Protein AF-0000000068182651 (afdb_homodimer)

Foldseek 3Di:
DPPPDDDPVRVVQPPPLFWLDDDPFWTKGQRPFQLFQRKIKIFTPDPAQDPVPDDPVNVVVVVVVVVLSVQLCCVLWNAPDWDWDFDCPPPRTTMTTIHGHHPDWGDDPHDITDQPQPPHDGDPVDTDDDDPVRSSRSSVSSSVRRPPD/DPPPDDDPVRVVQPPPLFWLDDDPFWTKGQRPFQLFQRKIKIFTPDPAQDPVPDDPVNVVVVVVVVVLSVQLCCVLFNAPDWDWDFDCPPPRTTMTTIHGHHPDWGDDPHDITDQPQPPHDGDPVDTDDDDPVRSSVSSVSSSVRRPPD

Nearest PDB structures (foldseek):
  3ano-assembly1_B-2  TM=7.649E-01  e=1.375E-06  Mycobacterium tuberculosis H37Rv
  2oik-assembly2_D  TM=6.802E-01  e=2.295E-07  Methylobacillus flagellatus KT
  3p0t-assembly1_B  TM=8.190E-01  e=1.109E-05  Mycobacterium avium subsp. paratuberculosis K-10
  7mqw-assembly1_B  TM=8.106E-01  e=1.495E-05  Mycolicibacterium smegmatis
  6af2-assembly1_B-2  TM=7.126E-01  e=3.169E-06  Mycobacterium avium

Sequence (298 aa):
MSVEIFNGTMQKFGAPDTVICQFQYWSVLLRPAQLTLGALVLVAHEPVQSFSALSSTSFAELQIVTGKIDTALKKAFQYDKLNYLMLMMVDPDVHFHVIPRYAQAREFAGKTFLDAGWPGVPDFSRINETDKEMNQQIIEHLISCWECSMSVEIFNGTMQKFGAPDTVICQFQYWSVLLRPAQLTLGALVLVAHEPVQSFSALSSTSFAELQIVTGKIDTALKKAFQYDKLNYLMLMMVDPDVHFHVIPRYAQAREFAGKTFLDAGWPGVPDFSRINETDKEMNQQIIEHLISCWECS

Organism: Nitrosomonas europaea (strain ATCC 19718 / CIP 103999 / KCTC 2705 / NBRC 14298) (NCBI:txid228410)

Secondary structure (DSSP, 8-state):
-------HHHHHTTTTTTEEEE-SSEEEEE-SSBSSTT-EEEEE-SS-SSGGGS-HHHHHHHHHHHHHHHHHHHHHH--SEEEEEE--SS--S-EEEEEEE-SS-EEETTEEE--TTTTSS--TT--B---HHHHHHHHHHHHHTS---/-------HHHHHTTTTTTEEEE-SSEEEEE-SSBSSTT-EEEEE-SS-SSGGGS-HHHHHHHHHHHHHHHHHHHHHH--SEEEEEE--SS--S-EEEEEEE-SS-EEETTEEE--TTTTSS--TT--B---HHHHHHHHHHHHHTS---

Radius of gyration: 19.15 Å; Cα contacts (8 Å, |Δi|>4): 568; chains: 2; bounding box: 37×54×52 Å

InterPro domains:
  IPR011146 HIT-like domain [PF01230] (16-103)
  IPR011146 HIT-like domain [PS51084] (6-108)
  IPR036265 HIT-like superfamily [G3DSA:3.30.428.10] (10-146)
  IPR036265 HIT-like superfamily [SSF54197] (9-142)

pLDDT: mean 95.65, std 10.45, range [32.94, 98.94]

Structure (mmCIF, N/CA/C/O backbone):
data_AF-0000000068182651-model_v1
#
loop_
_entity.id
_entity.type
_entity.pdbx_description
1 polymer 'HIT domain-containing protein'
#
loop_
_atom_site.group_PDB
_atom_site.id
_atom_site.type_symbol
_atom_site.label_atom_id
_atom_site.label_alt_id
_atom_site.label_comp_id
_atom_site.label_asym_id
_atom_site.label_entity_id
_atom_site.label_seq_id
_atom_site.pdbx_PDB_ins_code
_atom_site.Cartn_x
_atom_site.Cartn_y
_atom_site.Cartn_z
_atom_site.occupancy
_atom_site.B_iso_or_equiv
_atom_site.auth_seq_id
_atom_site.auth_comp_id
_atom_site.auth_asym_id
_atom_site.auth_atom_id
_atom_site.pdbx_PDB_model_num
ATOM 1 N N . MET A 1 1 ? -12.172 8.992 31.344 1 32.94 1 MET A N 1
ATOM 2 C CA . MET A 1 1 ? -11.43 9.492 30.188 1 32.94 1 MET A CA 1
ATOM 3 C C . MET A 1 1 ? -10.969 8.336 29.297 1 32.94 1 MET A C 1
ATOM 5 O O . MET A 1 1 ? -10.234 7.453 29.766 1 32.94 1 MET A O 1
ATOM 9 N N . SER A 1 2 ? -11.797 7.738 28.422 1 40.97 2 SER A N 1
ATOM 10 C CA . SER A 1 2 ? -11.438 6.527 27.688 1 40.97 2 SER A CA 1
ATOM 11 C C . SER A 1 2 ? -9.992 6.59 27.203 1 40.97 2 SER A C 1
ATOM 13 O O . SER A 1 2 ? -9.617 7.504 26.453 1 40.97 2 SER A O 1
ATOM 15 N N . VAL A 1 3 ? -9.07 6.234 27.969 1 47.62 3 VAL A N 1
ATOM 16 C CA . VAL A 1 3 ? -7.637 6.34 27.703 1 47.62 3 VAL A CA 1
ATOM 17 C C . VAL A 1 3 ? -7.344 5.883 26.281 1 47.62 3 VAL A C 1
ATOM 19 O O . VAL A 1 3 ? -7.668 4.754 25.906 1 47.62 3 VAL A O 1
ATOM 22 N N . GLU A 1 4 ? -7.172 6.918 25.391 1 65.31 4 GLU A N 1
ATOM 23 C CA . GLU A 1 4 ? -6.809 6.547 24.031 1 65.31 4 GLU A CA 1
ATOM 24 C C . GLU A 1 4 ? -5.523 5.727 24.016 1 65.31 4 GLU A C 1
ATOM 26 O O . GLU A 1 4 ? -4.473 6.191 24.453 1 65.31 4 GLU A O 1
ATOM 31 N N . ILE A 1 5 ? -5.605 4.488 24.062 1 79.12 5 ILE A N 1
ATOM 32 C CA . ILE A 1 5 ? -4.441 3.615 24.016 1 79.12 5 ILE A CA 1
ATOM 33 C C . ILE A 1 5 ? -3.869 3.598 22.594 1 79.12 5 ILE A C 1
ATOM 35 O O . ILE A 1 5 ? -4.59 3.324 21.625 1 79.12 5 ILE A O 1
ATOM 39 N N . PHE A 1 6 ? -2.684 4.242 22.516 1 96.06 6 PHE A N 1
ATOM 40 C CA . PHE A 1 6 ? -1.918 4.18 21.281 1 96.06 6 PHE A CA 1
ATOM 41 C C . PHE A 1 6 ? -1.088 2.902 21.219 1 96.06 6 PHE A C 1
ATOM 43 O O . PHE A 1 6 ? -0.303 2.623 22.141 1 96.06 6 PHE A O 1
ATOM 50 N N . ASN A 1 7 ? -1.255 2.131 20.188 1 97.19 7 ASN A N 1
ATOM 51 C CA . ASN A 1 7 ? -0.445 0.923 20.078 1 97.19 7 ASN A CA 1
ATOM 52 C C . ASN A 1 7 ? 1.022 1.254 19.828 1 97.19 7 ASN A C 1
ATOM 54 O O . ASN A 1 7 ? 1.395 2.426 19.734 1 97.19 7 ASN A O 1
ATOM 58 N N . GLY A 1 8 ? 1.901 0.26 19.797 1 97.25 8 GLY A N 1
ATOM 59 C CA . GLY A 1 8 ? 3.34 0.45 19.703 1 97.25 8 GLY A CA 1
ATOM 60 C C . GLY A 1 8 ? 3.754 1.214 18.453 1 97.25 8 GLY A C 1
ATOM 61 O O . GLY A 1 8 ? 4.641 2.068 18.516 1 97.25 8 GLY A O 1
ATOM 62 N N . THR A 1 9 ? 3.133 0.92 17.312 1 98.25 9 THR A N 1
ATOM 63 C CA . THR A 1 9 ? 3.445 1.6 16.062 1 98.25 9 THR A CA 1
ATOM 64 C C . THR A 1 9 ? 3.068 3.076 16.141 1 98.25 9 THR A C 1
ATOM 66 O O . THR A 1 9 ? 3.85 3.943 15.742 1 98.25 9 THR A O 1
ATOM 69 N N . MET A 1 10 ? 1.897 3.391 16.641 1 98.25 10 MET A N 1
ATOM 70 C CA . MET A 1 10 ? 1.472 4.777 16.797 1 98.25 10 MET A CA 1
ATOM 71 C C . MET A 1 10 ? 2.453 5.551 17.672 1 98.25 10 MET A C 1
ATOM 73 O O . MET A 1 10 ? 2.82 6.684 17.359 1 98.25 10 MET A O 1
ATOM 77 N N . GLN A 1 11 ? 2.854 4.914 18.719 1 98.06 11 GLN A N 1
ATOM 78 C CA . GLN A 1 11 ? 3.791 5.562 19.625 1 98.06 11 GLN A CA 1
ATOM 79 C C . GLN A 1 11 ? 5.129 5.824 18.938 1 98.06 11 GLN A C 1
ATOM 81 O O . GLN A 1 11 ? 5.719 6.895 19.109 1 98.06 11 GLN A O 1
ATOM 86 N N . LYS A 1 12 ? 5.59 4.867 18.281 1 97.81 12 LYS A N 1
ATOM 87 C CA . LYS A 1 12 ? 6.863 5.004 17.578 1 97.81 12 LYS A CA 1
ATOM 88 C C . LYS A 1 12 ? 6.816 6.16 16.578 1 97.81 12 LYS A C 1
ATOM 90 O O . LYS A 1 12 ? 7.824 6.836 16.359 1 97.81 12 LYS A O 1
ATOM 95 N N . PHE A 1 13 ? 5.602 6.371 16.047 1 98.25 13 PHE A N 1
ATOM 96 C CA . PHE A 1 13 ? 5.469 7.441 15.062 1 98.25 13 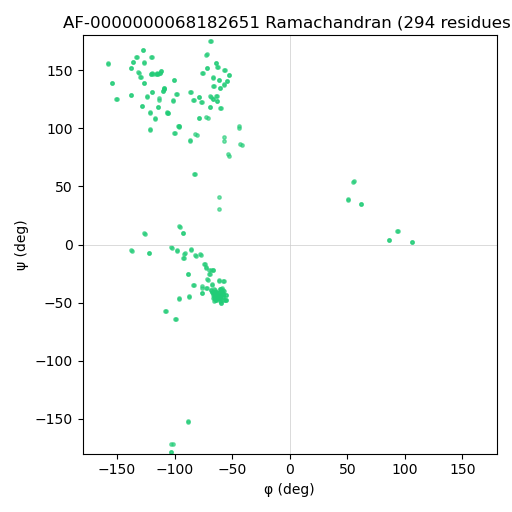PHE A CA 1
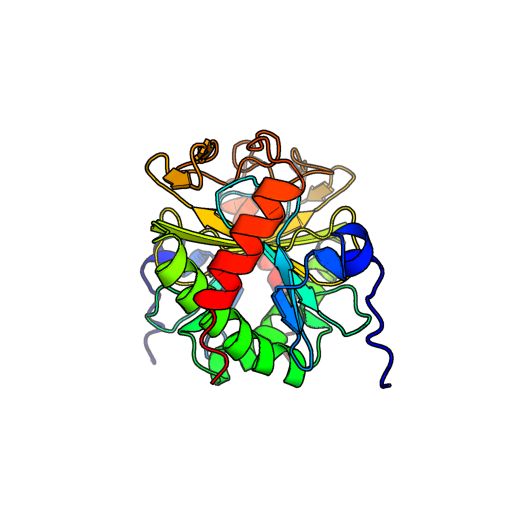ATOM 97 C C . PHE A 1 13 ? 5.062 8.742 15.734 1 98.25 13 PHE A C 1
ATOM 99 O O . PHE A 1 13 ? 4.676 9.703 15.062 1 98.25 13 PHE A O 1
ATOM 106 N N . GLY A 1 14 ? 5.07 8.812 17.031 1 98 14 GLY A N 1
ATOM 107 C CA . GLY A 1 14 ? 5.055 10.094 17.734 1 98 14 GLY A CA 1
ATOM 108 C C . GLY A 1 14 ? 3.719 10.414 18.375 1 98 14 GLY A C 1
ATOM 109 O O . GLY A 1 14 ? 3.521 11.508 18.891 1 98 14 GLY A O 1
ATOM 110 N N . ALA A 1 15 ? 2.811 9.492 18.25 1 97.81 15 ALA A N 1
ATOM 111 C CA . ALA A 1 15 ? 1.566 9.734 18.984 1 97.81 15 ALA A CA 1
ATOM 112 C C . ALA A 1 15 ? 1.838 10.031 20.453 1 97.81 15 ALA A C 1
ATOM 114 O O . ALA A 1 15 ? 2.752 9.453 21.047 1 97.81 15 ALA A O 1
ATOM 115 N N . PRO A 1 16 ? 1.054 10.883 21.078 1 97.25 16 PRO A N 1
ATOM 116 C CA . PRO A 1 16 ? -0.135 11.547 20.531 1 97.25 16 PRO A CA 1
ATOM 117 C C . PRO A 1 16 ? 0.198 12.836 19.781 1 97.25 16 PRO A C 1
ATOM 119 O O . PRO A 1 16 ? -0.672 13.414 19.141 1 97.25 16 PRO A O 1
ATOM 122 N N . ASP A 1 17 ? 1.397 13.258 19.766 1 97.25 17 ASP A N 1
ATOM 123 C CA . ASP A 1 17 ? 1.747 14.586 19.266 1 97.25 17 ASP A CA 1
ATOM 124 C C . ASP A 1 17 ? 1.538 14.688 17.766 1 97.25 17 ASP A C 1
ATOM 126 O O . ASP A 1 17 ? 1.348 15.781 17.219 1 97.25 17 ASP A O 1
ATOM 130 N N . THR A 1 18 ? 1.523 13.562 17.078 1 98.31 18 THR A N 1
ATOM 131 C CA . THR A 1 18 ? 1.479 13.578 15.625 1 98.31 18 THR A CA 1
ATOM 132 C C . THR A 1 18 ? 0.075 13.25 15.125 1 98.31 18 THR A C 1
ATOM 134 O O . THR A 1 18 ? -0.169 13.234 13.914 1 98.31 18 THR A O 1
ATOM 137 N N . VAL A 1 19 ? -0.849 12.961 16.031 1 97.62 19 VAL A N 1
ATOM 138 C CA . VAL A 1 19 ? -2.18 12.516 15.625 1 97.62 19 VAL A CA 1
ATOM 139 C C . VAL A 1 19 ? -2.934 13.672 14.969 1 97.62 19 VAL A C 1
ATOM 141 O O . VAL A 1 19 ? -3.01 14.766 15.531 1 97.62 19 VAL A O 1
ATOM 144 N N . ILE A 1 20 ? -3.422 13.43 13.852 1 97.69 20 ILE A N 1
ATOM 145 C CA . ILE A 1 20 ? -4.234 14.383 13.117 1 97.69 20 ILE A CA 1
ATOM 146 C C . ILE A 1 20 ? -5.715 14.102 13.359 1 97.69 20 ILE A C 1
ATOM 148 O O . ILE A 1 20 ? -6.504 15.031 13.562 1 97.69 20 ILE A O 1
ATOM 152 N N . CYS A 1 21 ? -6.082 12.844 13.266 1 96.62 21 CYS A N 1
ATOM 153 C CA . CYS A 1 21 ? -7.469 12.438 13.469 1 96.62 21 CYS A CA 1
ATOM 154 C C . CYS A 1 21 ? -7.547 10.984 13.922 1 96.62 21 CYS A C 1
ATOM 156 O O . CYS A 1 21 ? -6.824 10.133 13.406 1 96.62 21 CYS A O 1
ATOM 158 N N . GLN A 1 22 ? -8.414 10.742 14.859 1 96.19 22 GLN A N 1
ATOM 159 C CA . GLN A 1 22 ? -8.68 9.391 15.336 1 96.19 22 GLN A CA 1
ATOM 160 C C . GLN A 1 22 ? -10.102 8.953 14.992 1 96.19 22 GLN A C 1
ATOM 162 O O . GLN A 1 22 ? -11.062 9.664 15.297 1 96.19 22 GLN A O 1
ATOM 167 N N . PHE A 1 23 ? -10.18 7.855 14.352 1 96.5 23 PHE A N 1
ATOM 168 C CA . PHE A 1 23 ? -11.461 7.223 14.055 1 96.5 23 PHE A CA 1
ATOM 169 C C . PHE A 1 23 ? -11.703 6.043 14.984 1 96.5 23 PHE A C 1
ATOM 171 O O . PHE A 1 23 ? -11.078 5.934 16.047 1 96.5 23 PHE A O 1
ATOM 178 N N . GLN A 1 24 ? -12.742 5.301 14.695 1 97.19 24 GLN A N 1
ATOM 179 C CA . GLN A 1 24 ? -13.047 4.176 15.578 1 97.19 24 GLN A CA 1
ATOM 180 C C . GLN A 1 24 ? -11.984 3.086 15.461 1 97.19 24 GLN A C 1
ATOM 182 O O . GLN A 1 24 ? -11.57 2.502 16.469 1 97.19 24 GLN A O 1
ATOM 187 N N . TYR A 1 25 ? -11.492 2.834 14.234 1 98.06 25 TYR A N 1
ATOM 188 C CA . TYR A 1 25 ? -10.633 1.673 14.008 1 98.06 25 TYR A CA 1
ATOM 189 C C . TYR A 1 25 ? -9.281 2.092 13.445 1 98.06 25 TYR A C 1
ATOM 191 O O . TYR A 1 25 ? -8.383 1.265 13.297 1 98.06 25 TYR A O 1
ATOM 199 N N . TRP A 1 26 ? -9.125 3.357 13.102 1 98.25 26 TRP A N 1
ATOM 200 C CA . TRP A 1 26 ? -7.906 3.859 12.477 1 98.25 26 TRP A CA 1
ATOM 201 C C . TRP A 1 26 ? -7.504 5.207 13.07 1 98.25 26 TRP A C 1
ATOM 203 O O . TRP A 1 26 ? -8.359 5.961 13.547 1 98.25 26 TRP A O 1
ATOM 213 N N . SER A 1 27 ? -6.227 5.469 13.047 1 98.25 27 SER A N 1
ATOM 214 C CA . SER A 1 27 ? -5.711 6.805 13.336 1 98.25 27 SER A CA 1
ATOM 215 C C . SER A 1 27 ? -4.801 7.301 12.219 1 98.25 27 SER A C 1
ATOM 217 O O . SER A 1 27 ? -4.023 6.527 11.656 1 98.25 27 SER A O 1
ATOM 219 N N . VAL A 1 28 ? -4.973 8.539 11.93 1 98.56 28 VAL A N 1
ATOM 220 C CA . VAL A 1 28 ? -4.113 9.219 10.969 1 98.56 28 VAL A CA 1
ATOM 221 C C . VAL A 1 28 ? -3.082 10.07 11.711 1 98.56 28 VAL A C 1
ATOM 223 O O . VAL A 1 28 ? -3.441 10.906 12.531 1 98.56 28 VAL A O 1
ATOM 226 N N . LEU A 1 29 ? -1.819 9.844 11.445 1 98.69 29 LEU A N 1
ATOM 227 C CA . LEU A 1 29 ? -0.716 10.586 12.047 1 98.69 29 LEU A CA 1
ATOM 228 C C . LEU A 1 29 ? 0.12 11.281 10.984 1 98.69 29 LEU A C 1
ATOM 230 O O . LEU A 1 29 ? 0.26 10.773 9.867 1 98.69 29 LEU A O 1
ATOM 234 N N . LEU A 1 30 ? 0.67 12.445 11.305 1 98.88 30 LEU A N 1
ATOM 235 C CA . LEU A 1 30 ? 1.775 12.922 10.484 1 98.88 30 LEU A CA 1
ATOM 236 C C . LEU A 1 30 ? 2.973 11.984 10.586 1 98.88 30 LEU A C 1
ATOM 238 O O . LEU A 1 30 ? 3.348 11.562 11.68 1 98.88 30 LEU A O 1
ATOM 242 N N . ARG A 1 31 ? 3.467 11.555 9.492 1 98.81 31 ARG A N 1
ATOM 243 C CA . ARG A 1 31 ? 4.754 10.867 9.523 1 98.81 31 ARG A CA 1
ATOM 244 C C . ARG A 1 31 ? 5.875 11.82 9.93 1 98.81 31 ARG A C 1
ATOM 246 O O . ARG A 1 31 ? 6.07 12.867 9.297 1 98.81 31 ARG A O 1
ATOM 253 N N . PRO A 1 32 ? 6.59 11.516 10.883 1 98.12 32 PRO A N 1
ATOM 254 C CA . PRO A 1 32 ? 7.617 12.461 11.32 1 98.12 32 PRO A CA 1
ATOM 255 C C . PRO A 1 32 ? 8.664 12.734 10.25 1 98.12 32 PRO A C 1
ATOM 257 O O . PRO A 1 32 ? 9.086 13.883 10.062 1 98.12 32 PRO A O 1
ATOM 260 N N . ALA A 1 33 ? 9.156 11.695 9.617 1 97.94 33 ALA A N 1
ATOM 261 C CA . ALA A 1 33 ? 10.039 11.875 8.469 1 97.94 33 ALA A CA 1
ATOM 262 C C . ALA A 1 33 ? 9.234 12.211 7.211 1 97.94 33 ALA A C 1
ATOM 264 O O . ALA A 1 33 ? 8.578 11.344 6.633 1 97.94 33 ALA A O 1
ATOM 265 N N . GLN A 1 34 ? 9.352 13.422 6.797 1 98.69 34 GLN A N 1
ATOM 266 C CA . GLN A 1 34 ? 8.586 13.883 5.648 1 98.69 34 GLN A CA 1
ATOM 267 C C . GLN A 1 34 ? 9.312 13.578 4.34 1 98.69 34 GLN A C 1
ATOM 269 O O . GLN A 1 34 ? 10.023 14.43 3.805 1 98.69 34 GLN A O 1
ATOM 274 N N . LEU A 1 35 ? 8.992 12.367 3.838 1 98.56 35 LEU A N 1
ATOM 275 C CA . LEU A 1 35 ? 9.516 12.055 2.512 1 98.56 35 LEU A CA 1
ATOM 276 C C . LEU A 1 35 ? 9.07 13.109 1.493 1 98.56 35 LEU A C 1
ATOM 278 O O . LEU A 1 35 ? 9.867 13.523 0.646 1 98.56 35 LEU A O 1
ATOM 282 N N . THR A 1 36 ? 7.805 13.375 1.565 1 98.88 36 THR A N 1
ATOM 283 C CA . THR A 1 36 ? 7.156 14.445 0.813 1 98.88 36 THR A CA 1
ATOM 284 C C . THR A 1 36 ? 6.25 15.273 1.722 1 98.88 36 THR A C 1
ATOM 286 O O . THR A 1 36 ? 5.918 14.844 2.83 1 98.88 36 THR A O 1
ATOM 289 N N . LEU A 1 37 ? 5.93 16.469 1.263 1 98.88 37 LEU A N 1
ATOM 290 C CA . LEU A 1 37 ? 5.113 17.359 2.074 1 98.88 37 LEU A CA 1
ATOM 291 C C . LEU A 1 37 ? 3.756 16.734 2.379 1 98.88 37 LEU A C 1
ATOM 293 O O . LEU A 1 37 ? 2.994 16.422 1.463 1 98.88 37 LEU A O 1
ATOM 297 N N . GLY A 1 38 ? 3.51 16.516 3.682 1 98.88 38 GLY A N 1
ATOM 298 C CA . GLY A 1 38 ? 2.207 16 4.082 1 98.88 38 GLY A CA 1
ATOM 299 C C . GLY A 1 38 ? 2.166 14.484 4.191 1 98.88 38 GLY A C 1
ATOM 300 O O . GLY A 1 38 ? 1.088 13.898 4.293 1 98.88 38 GLY A O 1
ATOM 301 N N . ALA A 1 39 ? 3.291 13.828 4.16 1 98.94 39 ALA A N 1
ATOM 302 C CA . ALA A 1 39 ? 3.324 12.375 4.336 1 98.94 39 ALA A CA 1
ATOM 303 C C . ALA A 1 39 ? 2.689 11.969 5.664 1 98.94 39 ALA A C 1
ATOM 305 O O . ALA A 1 39 ? 2.91 12.617 6.688 1 98.94 39 ALA A O 1
ATOM 306 N N . LEU A 1 40 ? 1.914 10.922 5.621 1 98.88 40 LEU A N 1
ATOM 307 C CA . LEU A 1 40 ? 1.149 10.469 6.781 1 98.88 40 LEU A CA 1
ATOM 308 C C . LEU A 1 40 ? 1.403 8.992 7.062 1 98.88 40 LEU A C 1
ATOM 310 O O . LEU A 1 40 ? 2.037 8.305 6.258 1 98.88 40 LEU A O 1
ATOM 314 N N . VAL A 1 41 ? 0.955 8.594 8.234 1 98.88 41 VAL A N 1
ATOM 315 C CA . VAL A 1 41 ? 0.81 7.188 8.586 1 98.88 41 VAL A CA 1
ATOM 316 C C . VAL A 1 41 ? -0.631 6.906 9.008 1 98.88 41 VAL A C 1
ATOM 318 O O . VAL A 1 41 ? -1.21 7.652 9.797 1 98.88 41 VAL A O 1
ATOM 321 N N . LEU A 1 42 ? -1.2 5.949 8.398 1 98.88 42 LEU A N 1
ATOM 322 C CA . LEU A 1 42 ? -2.527 5.449 8.742 1 98.88 42 LEU A CA 1
ATOM 323 C C . LEU A 1 42 ? -2.432 4.113 9.469 1 98.88 42 LEU A C 1
ATOM 325 O O . LEU A 1 42 ? -2.074 3.098 8.867 1 98.88 42 LEU A O 1
ATOM 329 N N . VAL A 1 43 ? -2.816 4.09 10.773 1 98.81 43 VAL A N 1
ATOM 330 C CA . VAL A 1 43 ? -2.525 2.938 11.617 1 98.81 43 VAL A CA 1
ATOM 331 C C . VAL A 1 43 ? -3.83 2.334 12.133 1 98.81 43 VAL A C 1
ATOM 333 O O . VAL A 1 43 ? -4.691 3.051 12.648 1 98.81 43 VAL A O 1
ATOM 336 N N . ALA A 1 44 ? -3.945 1.045 11.992 1 98.75 44 ALA A N 1
ATOM 337 C CA . ALA A 1 44 ? -5.105 0.335 12.523 1 98.75 44 ALA A CA 1
ATOM 338 C C . ALA A 1 44 ? -5.012 0.181 14.031 1 98.75 44 ALA A C 1
ATOM 340 O O . ALA A 1 44 ? -3.916 0.036 14.586 1 98.75 44 ALA A O 1
ATOM 341 N N . HIS A 1 45 ? -6.164 0.195 14.695 1 98.19 45 HIS A N 1
ATOM 342 C CA . HIS A 1 45 ? -6.215 0.05 16.141 1 98.19 45 HIS A CA 1
ATOM 343 C C . HIS A 1 45 ? -6.172 -1.419 16.547 1 98.19 45 HIS A C 1
ATOM 345 O O . HIS A 1 45 ? -5.648 -1.757 17.625 1 98.19 45 HIS A O 1
ATOM 351 N N . GLU A 1 46 ? -6.801 -2.301 15.734 1 98.19 46 GLU A N 1
ATOM 352 C CA . GLU A 1 46 ? -6.895 -3.713 16.094 1 98.19 46 GLU A CA 1
ATOM 353 C C . GLU A 1 46 ? -5.512 -4.344 16.219 1 98.19 46 GLU A C 1
ATOM 355 O O . GLU A 1 46 ? -4.613 -4.051 15.438 1 98.19 46 GLU A O 1
ATOM 360 N N . PRO A 1 47 ? -5.383 -5.211 17.188 1 97 47 PRO A N 1
ATOM 361 C CA . PRO A 1 47 ? -4.074 -5.816 17.453 1 97 47 PRO A CA 1
ATOM 362 C C . PRO A 1 47 ? -3.779 -7 16.531 1 97 47 PRO A C 1
ATOM 364 O O . PRO A 1 47 ? -3.57 -8.117 17 1 97 47 PRO A O 1
ATOM 367 N N . VAL A 1 48 ? -3.744 -6.793 15.258 1 97.75 48 VAL A N 1
ATOM 368 C CA . VAL A 1 48 ? -3.434 -7.801 14.25 1 97.75 48 VAL A CA 1
ATOM 369 C C . VAL A 1 48 ? -2.205 -7.375 13.453 1 97.75 48 VAL A C 1
ATOM 371 O O . VAL A 1 48 ? -1.841 -6.199 13.445 1 97.75 48 VAL A O 1
ATOM 374 N N . GLN A 1 49 ? -1.632 -8.328 12.82 1 97.62 49 GLN A N 1
ATOM 375 C CA . GLN A 1 49 ? -0.35 -8.039 12.188 1 97.62 49 GLN A CA 1
ATOM 376 C C . GLN A 1 49 ? -0.374 -8.414 10.711 1 97.62 49 GLN A C 1
ATOM 378 O O . GLN A 1 49 ? 0.678 -8.594 10.086 1 97.62 49 GLN A O 1
ATOM 383 N N . SER A 1 50 ? -1.526 -8.734 10.188 1 97.88 50 SER A N 1
ATOM 384 C CA . SER A 1 50 ? -1.745 -8.906 8.758 1 97.88 50 SER A CA 1
ATOM 385 C C . SER A 1 50 ? -2.961 -8.109 8.281 1 97.88 50 SER A C 1
ATOM 387 O O . SER A 1 50 ? -3.939 -7.973 9.016 1 97.88 50 SER A O 1
ATOM 389 N N . PHE A 1 51 ? -2.836 -7.609 7.102 1 98.5 51 PHE A N 1
ATOM 390 C CA . PHE A 1 51 ? -3.873 -6.754 6.535 1 98.5 51 PHE A CA 1
ATOM 391 C C . PHE A 1 51 ? -5.223 -7.465 6.535 1 98.5 51 PHE A C 1
ATOM 393 O O . PHE A 1 51 ? -6.227 -6.898 6.973 1 98.5 51 PHE A O 1
ATOM 400 N N . SER A 1 52 ? -5.207 -8.688 6.172 1 96.88 52 SER A N 1
ATOM 401 C CA . SER A 1 52 ? -6.434 -9.453 5.977 1 96.88 52 SER A CA 1
ATOM 402 C C . SER A 1 52 ? -7.074 -9.82 7.309 1 96.88 52 SER A C 1
ATOM 404 O O . SER A 1 52 ? -8.234 -10.234 7.352 1 96.88 52 SER A O 1
ATOM 406 N N . ALA A 1 53 ? -6.344 -9.734 8.383 1 98.12 53 ALA A N 1
ATOM 407 C CA . ALA A 1 53 ? -6.832 -10.148 9.695 1 98.12 53 ALA A CA 1
ATOM 408 C C . ALA A 1 53 ? -7.688 -9.055 10.328 1 98.12 53 ALA A C 1
ATOM 410 O O . ALA A 1 53 ? -8.328 -9.281 11.359 1 98.12 53 ALA A O 1
ATOM 411 N N . LEU A 1 54 ? -7.723 -7.84 9.742 1 98.5 54 LEU A N 1
ATOM 412 C CA . LEU A 1 54 ? -8.602 -6.781 10.227 1 98.5 54 LEU A CA 1
ATOM 413 C C . LEU A 1 54 ? -10.062 -7.191 10.094 1 98.5 54 LEU A C 1
ATOM 415 O O . LEU A 1 54 ? -10.422 -7.977 9.211 1 98.5 54 LEU A O 1
ATOM 419 N N . SER A 1 55 ? -10.859 -6.656 10.914 1 98.25 55 SER A N 1
ATOM 420 C CA . SER A 1 55 ? -12.289 -6.934 10.867 1 98.25 55 SER A CA 1
ATOM 421 C C . SER A 1 55 ? -12.945 -6.266 9.664 1 98.25 55 SER A C 1
ATOM 423 O O . SER A 1 55 ? -12.375 -5.352 9.07 1 98.25 55 SER A O 1
ATOM 425 N N . SER A 1 56 ? -14.141 -6.762 9.391 1 97.5 56 SER A N 1
ATOM 426 C CA . SER A 1 56 ? -14.922 -6.148 8.32 1 97.5 56 SER A CA 1
ATOM 427 C C . SER A 1 56 ? -15.227 -4.688 8.625 1 97.5 56 SER A C 1
ATOM 429 O O . SER A 1 56 ? -15.297 -3.857 7.715 1 97.5 56 SER A O 1
ATOM 431 N N . THR A 1 57 ? -15.359 -4.375 9.875 1 97.81 57 THR A N 1
ATOM 432 C CA . THR A 1 57 ? -15.656 -2.998 10.258 1 97.81 57 THR A CA 1
ATOM 433 C C . THR A 1 57 ? -14.43 -2.107 10.055 1 97.81 57 THR A C 1
ATOM 435 O O .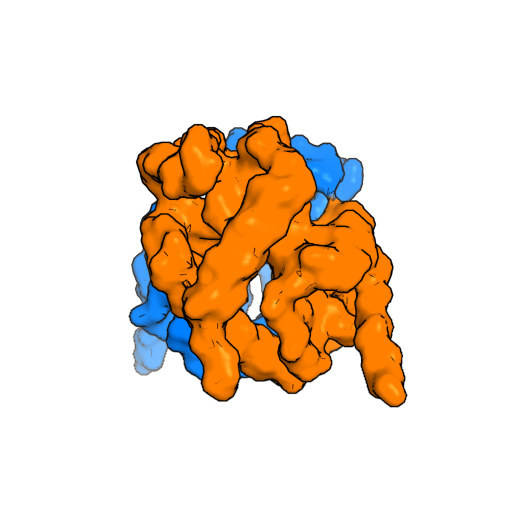 THR A 1 57 ? -14.562 -0.943 9.672 1 97.81 57 THR A O 1
ATOM 438 N N . SER A 1 58 ? -13.258 -2.633 10.328 1 98.06 58 SER A N 1
ATOM 439 C CA . SER A 1 58 ? -12.023 -1.896 10.055 1 98.06 58 SER A CA 1
ATOM 440 C C . SER A 1 58 ? -11.883 -1.602 8.562 1 98.06 58 SER A C 1
ATOM 442 O O . SER A 1 58 ? -11.484 -0.498 8.18 1 98.06 58 SER A O 1
ATOM 444 N N . PHE A 1 59 ? -12.219 -2.609 7.703 1 98.31 59 PHE A N 1
ATOM 445 C CA . PHE A 1 59 ? -12.148 -2.402 6.262 1 98.31 59 PHE A CA 1
ATOM 446 C C . PHE A 1 59 ? -13.18 -1.373 5.812 1 98.31 59 PHE A C 1
ATOM 448 O O . PHE A 1 59 ? -12.898 -0.547 4.941 1 98.31 59 PHE A O 1
ATOM 455 N N . ALA A 1 60 ? -14.344 -1.48 6.391 1 97.31 60 ALA A N 1
ATOM 456 C CA . ALA A 1 60 ? -15.375 -0.507 6.047 1 97.31 60 ALA A CA 1
ATOM 457 C C . ALA A 1 60 ? -14.93 0.91 6.402 1 97.31 60 ALA A C 1
ATOM 459 O O . ALA A 1 60 ? -15.133 1.843 5.617 1 97.31 60 ALA A O 1
ATOM 460 N N . GLU A 1 61 ? -14.359 1.082 7.57 1 97.75 61 GLU A N 1
ATOM 461 C CA . GLU A 1 61 ? -13.922 2.41 7.992 1 97.75 61 GLU A CA 1
ATOM 462 C C . GLU A 1 61 ? -12.734 2.889 7.168 1 97.75 61 GLU A C 1
ATOM 464 O O . GLU A 1 61 ? -12.492 4.094 7.055 1 97.75 61 GLU A O 1
ATOM 469 N N . LEU A 1 62 ? -11.984 1.929 6.637 1 98.62 62 LEU A N 1
ATOM 470 C CA . LEU A 1 62 ? -10.844 2.279 5.801 1 98.62 62 LEU A CA 1
ATOM 471 C C . LEU A 1 62 ? -11.273 3.143 4.621 1 98.62 62 LEU A C 1
ATOM 473 O O . LEU A 1 62 ? -10.578 4.098 4.262 1 98.62 62 LEU A O 1
ATOM 477 N N . GLN A 1 63 ? -12.391 2.859 4.023 1 98.19 63 GLN A N 1
ATOM 478 C CA . GLN A 1 63 ? -12.906 3.666 2.922 1 98.19 63 GLN A CA 1
ATOM 479 C C . GLN A 1 63 ? -13.156 5.105 3.365 1 98.19 63 GLN A C 1
ATOM 481 O O . GLN A 1 63 ? -12.797 6.051 2.66 1 98.19 63 GLN A O 1
ATOM 486 N N . ILE A 1 64 ? -13.758 5.215 4.496 1 96.94 64 ILE A N 1
ATOM 487 C CA . ILE A 1 64 ? -14.102 6.523 5.031 1 96.94 64 ILE A CA 1
ATOM 488 C C . ILE A 1 64 ? -12.836 7.324 5.312 1 96.94 64 ILE A C 1
ATOM 490 O O . ILE A 1 64 ? -12.711 8.477 4.898 1 96.94 64 ILE A O 1
ATOM 494 N N . VAL A 1 65 ? -11.898 6.688 5.969 1 97.75 65 VAL A N 1
ATOM 495 C CA . VAL A 1 65 ? -10.688 7.367 6.41 1 97.75 65 VAL A CA 1
ATOM 496 C C . VAL A 1 65 ? -9.852 7.781 5.195 1 97.75 65 VAL A C 1
ATOM 498 O O . VAL A 1 65 ? -9.336 8.898 5.145 1 97.75 65 VAL A O 1
ATOM 501 N N . THR A 1 66 ? -9.734 6.898 4.172 1 98.5 66 THR A N 1
ATOM 502 C CA . THR A 1 66 ? -8.945 7.227 2.992 1 98.5 66 THR A CA 1
ATOM 503 C C . THR A 1 66 ? -9.602 8.352 2.193 1 98.5 66 THR A C 1
ATOM 505 O O . THR A 1 66 ? -8.914 9.164 1.582 1 98.5 66 THR A O 1
ATOM 508 N N . GLY A 1 67 ? -10.938 8.398 2.176 1 97.62 67 GLY A N 1
ATOM 509 C CA . GLY A 1 67 ? -11.625 9.523 1.558 1 97.62 67 GLY A CA 1
ATOM 510 C C . GLY A 1 67 ? -11.305 10.852 2.217 1 97.62 67 GLY A C 1
ATOM 511 O O . GLY A 1 67 ? -11.055 11.844 1.532 1 97.62 67 GLY A O 1
ATOM 512 N N . LYS A 1 68 ? -11.312 10.836 3.545 1 97.81 68 LYS A N 1
ATOM 513 C CA . LYS A 1 68 ? -10.984 12.047 4.293 1 97.81 68 LYS A CA 1
ATOM 514 C C . LYS A 1 68 ? -9.539 12.461 4.066 1 97.81 68 LYS A C 1
ATOM 516 O O . LYS A 1 68 ? -9.242 13.648 3.93 1 97.81 68 LYS A O 1
ATOM 521 N N . ILE A 1 69 ? -8.648 11.492 4.035 1 98.38 69 ILE A N 1
ATOM 522 C CA . ILE A 1 69 ? -7.238 11.742 3.775 1 98.38 69 ILE A CA 1
ATOM 523 C C . ILE A 1 69 ? -7.078 12.398 2.402 1 98.38 69 ILE A C 1
ATOM 525 O O . ILE A 1 69 ? -6.43 13.438 2.273 1 98.38 69 ILE A O 1
ATOM 529 N N . ASP A 1 70 ? -7.711 11.766 1.405 1 97.56 70 ASP A N 1
ATOM 530 C CA . ASP A 1 70 ? -7.633 12.266 0.036 1 97.56 70 ASP A CA 1
ATOM 531 C C . ASP A 1 70 ? -8.094 13.727 -0.04 1 97.56 70 ASP A C 1
ATOM 533 O O . ASP A 1 70 ? -7.395 14.57 -0.604 1 97.56 70 ASP A O 1
ATOM 537 N N . THR A 1 71 ? -9.18 14.031 0.541 1 97.31 71 THR A N 1
ATOM 538 C CA . THR A 1 71 ? -9.773 15.359 0.495 1 97.31 71 THR A CA 1
ATOM 539 C C . THR A 1 71 ? -8.891 16.375 1.223 1 97.31 71 THR A C 1
ATOM 541 O O . THR A 1 71 ? -8.602 17.453 0.692 1 97.31 71 THR A O 1
ATOM 544 N N . ALA A 1 72 ? -8.406 16.031 2.408 1 98.06 72 ALA A N 1
ATOM 545 C CA . ALA A 1 72 ? -7.613 16.953 3.221 1 98.06 72 ALA A CA 1
ATOM 546 C C . ALA A 1 72 ? -6.277 17.25 2.551 1 98.06 72 ALA A C 1
ATOM 548 O O . ALA A 1 72 ? -5.852 18.406 2.5 1 98.06 72 ALA A O 1
ATOM 549 N N . LEU A 1 73 ? -5.652 16.234 2.037 1 98.25 73 LEU A N 1
ATOM 550 C CA . LEU A 1 73 ? -4.348 16.422 1.41 1 98.25 73 LEU A CA 1
ATOM 551 C C . LEU A 1 73 ? -4.465 17.25 0.134 1 98.25 73 LEU A C 1
ATOM 553 O O . LEU A 1 73 ? -3.592 18.062 -0.168 1 98.25 73 LEU A O 1
ATOM 557 N N . LYS A 1 74 ? -5.527 16.938 -0.6 1 97.44 74 LYS A N 1
ATOM 558 C CA . LYS A 1 74 ? -5.742 17.734 -1.812 1 97.44 74 LYS A CA 1
ATOM 559 C C . LYS A 1 74 ? -5.957 19.203 -1.483 1 97.44 74 LYS A C 1
ATOM 561 O O . LYS A 1 74 ? -5.379 20.078 -2.133 1 97.44 74 LYS A O 1
ATOM 566 N N . LYS A 1 75 ? -6.77 19.438 -0.53 1 97.69 75 LYS A N 1
ATOM 567 C CA . LYS A 1 75 ? -7.051 20.812 -0.115 1 97.69 75 LYS A CA 1
ATOM 568 C C . LYS A 1 75 ? -5.797 21.484 0.445 1 97.69 75 LYS A C 1
ATOM 570 O O . LYS A 1 75 ? -5.523 22.641 0.143 1 97.69 75 LYS A O 1
ATOM 575 N N . ALA A 1 76 ? -5.047 20.797 1.189 1 98.19 76 ALA A N 1
ATOM 576 C CA . ALA A 1 76 ? -3.912 21.359 1.909 1 98.19 76 ALA A CA 1
ATOM 577 C C . ALA A 1 76 ? -2.73 21.609 0.971 1 98.19 76 ALA A C 1
ATOM 579 O O . ALA A 1 76 ? -2.07 22.641 1.047 1 98.19 76 ALA A O 1
ATOM 580 N N . PHE A 1 77 ? -2.469 20.594 0.017 1 98.5 77 PHE A N 1
ATOM 581 C CA . PHE A 1 77 ? -1.155 20.625 -0.615 1 98.5 77 PHE A CA 1
ATOM 582 C C . PHE A 1 77 ? -1.264 20.359 -2.109 1 98.5 77 PHE A C 1
ATOM 584 O O . PHE A 1 77 ? -0.262 20.391 -2.826 1 98.5 77 PHE A O 1
ATOM 591 N N . GLN A 1 78 ? -2.455 20.031 -2.576 1 97.88 78 GLN A N 1
ATOM 592 C CA . GLN A 1 78 ? -2.697 19.828 -4 1 97.88 78 GLN A CA 1
ATOM 593 C C . GLN A 1 78 ? -1.745 18.781 -4.578 1 97.88 78 GLN A C 1
ATOM 595 O O . GLN A 1 78 ? -1.084 19.031 -5.59 1 97.88 78 GLN A O 1
ATOM 600 N N . TYR A 1 79 ? -1.708 17.641 -4.012 1 98.56 79 TYR A N 1
ATOM 601 C CA . TYR A 1 79 ? -0.809 16.594 -4.48 1 98.56 79 TYR A CA 1
ATOM 602 C C . TYR A 1 79 ? -1.174 16.156 -5.891 1 98.56 79 TYR A C 1
ATOM 604 O O . TYR A 1 79 ? -2.314 16.328 -6.328 1 98.56 79 TYR A O 1
ATOM 612 N N . ASP A 1 80 ? -0.201 15.586 -6.66 1 98.5 80 ASP A N 1
ATOM 613 C CA . ASP A 1 80 ? -0.422 15.078 -8.016 1 98.5 80 ASP A CA 1
ATOM 614 C C . ASP A 1 80 ? -0.898 13.633 -7.984 1 98.5 80 ASP A C 1
ATOM 616 O O . ASP A 1 80 ? -1.779 13.25 -8.758 1 98.5 80 ASP A O 1
ATOM 620 N N . LYS A 1 81 ? -0.284 12.758 -7.156 1 98.5 81 LYS A N 1
ATOM 621 C CA . LYS A 1 81 ? -0.617 11.352 -6.93 1 98.5 81 LYS A CA 1
ATOM 622 C C . LYS A 1 81 ? -0.577 11.016 -5.441 1 98.5 81 LYS A C 1
ATOM 624 O O . LYS A 1 81 ? -0.015 11.766 -4.641 1 98.5 81 LYS A O 1
ATOM 629 N N . LEU A 1 82 ? -1.229 10.039 -5.035 1 98.75 82 LEU A N 1
ATOM 630 C CA . LEU A 1 82 ? -1.208 9.586 -3.652 1 98.75 82 LEU A CA 1
ATOM 631 C C . LEU A 1 82 ? -0.908 8.086 -3.576 1 98.75 82 LEU A C 1
ATOM 633 O O . LEU A 1 82 ? -1.637 7.277 -4.148 1 98.75 82 LEU A O 1
ATOM 637 N N . ASN A 1 83 ? 0.21 7.746 -2.912 1 98.88 83 ASN A N 1
ATOM 638 C CA . ASN A 1 83 ? 0.611 6.352 -2.75 1 98.88 83 ASN A CA 1
ATOM 639 C C . ASN A 1 83 ? 0.249 5.824 -1.365 1 98.88 83 ASN A C 1
ATOM 641 O O . ASN A 1 83 ? 0.321 6.555 -0.376 1 98.88 83 ASN A O 1
ATOM 645 N N . TYR A 1 84 ? -0.178 4.625 -1.239 1 98.94 84 TYR A N 1
ATOM 646 C CA . TYR A 1 84 ? -0.346 3.861 -0.008 1 98.94 84 TYR A CA 1
ATOM 647 C C . TYR A 1 84 ? 0.604 2.67 0.031 1 98.94 84 TYR A C 1
ATOM 649 O O . TYR A 1 84 ? 0.566 1.809 -0.852 1 98.94 84 TYR A O 1
ATOM 657 N N . LEU A 1 85 ? 1.485 2.621 0.992 1 98.88 85 LEU A N 1
ATOM 658 C CA . LEU A 1 85 ? 2.438 1.524 1.119 1 98.88 85 LEU A CA 1
ATOM 659 C C . LEU A 1 85 ? 2.295 0.834 2.471 1 98.88 85 LEU A C 1
ATOM 661 O O . LEU A 1 85 ? 2.529 1.447 3.516 1 98.88 85 LEU A O 1
ATOM 665 N N . MET A 1 86 ? 1.873 -0.365 2.484 1 98.88 86 MET A N 1
ATOM 666 C CA . MET A 1 86 ? 1.904 -1.226 3.664 1 98.88 86 MET A CA 1
ATOM 667 C C . MET A 1 86 ? 3.137 -2.123 3.65 1 98.88 86 MET A C 1
ATOM 669 O O . MET A 1 86 ? 3.178 -3.117 2.922 1 98.88 86 MET A O 1
ATOM 673 N N . LEU A 1 87 ? 4.113 -1.765 4.402 1 98.31 87 LEU A N 1
ATOM 674 C CA . LEU A 1 87 ? 5.387 -2.475 4.422 1 98.31 87 LEU A CA 1
ATOM 675 C C . LEU A 1 87 ? 5.457 -3.434 5.609 1 98.31 87 LEU A C 1
ATOM 677 O O . LEU A 1 87 ? 5.629 -4.641 5.426 1 98.31 87 LEU A O 1
ATOM 681 N N . MET A 1 88 ? 5.434 -2.9 6.812 1 97.25 88 MET A N 1
ATOM 682 C CA . MET A 1 88 ? 5.359 -3.66 8.055 1 97.25 88 MET A CA 1
ATOM 683 C C . MET A 1 88 ? 6.582 -4.562 8.219 1 97.25 88 MET A C 1
ATOM 685 O O . MET A 1 88 ? 6.457 -5.711 8.641 1 97.25 88 MET A O 1
ATOM 689 N N . MET A 1 89 ? 7.727 -4.008 7.723 1 97.75 89 MET A N 1
ATOM 690 C CA . MET A 1 89 ? 8.992 -4.727 7.848 1 97.75 89 MET A CA 1
ATOM 691 C C . MET A 1 89 ? 9.539 -4.629 9.266 1 97.75 89 MET A C 1
ATOM 693 O O . MET A 1 89 ? 10.125 -5.586 9.781 1 97.75 89 MET A O 1
ATOM 697 N N . VAL A 1 90 ? 9.32 -3.465 9.867 1 96.19 90 VAL A N 1
ATOM 698 C CA . VAL A 1 90 ? 9.859 -3.189 11.195 1 96.19 90 VAL A CA 1
ATOM 699 C C . VAL A 1 90 ? 8.727 -3.178 12.219 1 96.19 90 VAL A C 1
ATOM 701 O O . VAL A 1 90 ? 8.75 -3.934 13.188 1 96.19 90 VAL A O 1
ATOM 704 N N . ASP A 1 91 ? 7.742 -2.332 11.992 1 97 91 ASP A N 1
ATOM 705 C CA . ASP A 1 91 ? 6.605 -2.199 12.898 1 97 91 ASP A CA 1
ATOM 706 C C . ASP A 1 91 ? 5.512 -3.211 12.562 1 97 91 ASP A C 1
ATOM 708 O O . ASP A 1 91 ? 5.035 -3.264 11.43 1 97 91 ASP A O 1
ATOM 712 N N . PRO A 1 92 ? 5.012 -3.92 13.5 1 96 92 PRO A N 1
ATOM 713 C CA . PRO A 1 92 ? 4.172 -5.078 13.18 1 96 92 PRO A CA 1
ATOM 714 C C . PRO A 1 92 ? 2.697 -4.715 13.031 1 96 92 PRO A C 1
ATOM 716 O O . PRO A 1 92 ? 1.936 -5.453 12.406 1 96 92 PRO A O 1
ATOM 719 N N . ASP A 1 93 ? 2.287 -3.605 13.695 1 98.44 93 ASP A N 1
ATOM 720 C CA . ASP A 1 93 ? 0.874 -3.254 13.594 1 98.44 93 ASP A CA 1
ATOM 721 C C . ASP A 1 93 ? 0.514 -2.844 12.164 1 98.44 93 ASP A C 1
ATOM 723 O O . ASP A 1 93 ? 1.309 -2.199 11.484 1 98.44 93 ASP A O 1
ATOM 727 N N . VAL A 1 94 ? -0.714 -3.217 11.742 1 98.81 94 VAL A N 1
ATOM 728 C CA . VAL A 1 94 ? -1.144 -2.918 10.383 1 98.81 94 VAL A CA 1
ATOM 729 C C . VAL A 1 94 ? -1.202 -1.405 10.18 1 98.81 94 VAL A C 1
ATOM 731 O O . VAL A 1 94 ? -1.861 -0.695 10.938 1 98.81 94 VAL A O 1
ATOM 734 N N . HIS A 1 95 ? -0.453 -0.955 9.172 1 98.94 95 HIS A N 1
ATOM 735 C CA . HIS A 1 95 ? -0.462 0.473 8.867 1 98.94 95 HIS A CA 1
ATOM 736 C C . HIS A 1 95 ? -0.031 0.737 7.434 1 98.94 95 HIS A C 1
ATOM 738 O O . HIS A 1 95 ? 0.673 -0.078 6.832 1 98.94 95 HIS A O 1
ATOM 744 N N . PHE A 1 96 ? -0.485 1.889 6.953 1 98.94 96 PHE A N 1
ATOM 745 C CA . PHE A 1 96 ? -0.038 2.414 5.668 1 98.94 96 PHE A CA 1
ATOM 746 C C . PHE A 1 96 ? 0.849 3.639 5.863 1 98.94 96 PHE A C 1
ATOM 748 O O . PHE A 1 96 ? 0.553 4.5 6.695 1 98.94 96 PHE A O 1
ATOM 755 N N . HIS A 1 97 ? 1.938 3.654 5.156 1 98.88 97 HIS A N 1
ATOM 756 C CA . HIS A 1 97 ? 2.51 4.949 4.801 1 98.88 97 HIS A CA 1
ATOM 757 C C . HIS A 1 97 ? 1.724 5.609 3.672 1 98.88 97 HIS A C 1
ATOM 759 O O . HIS A 1 97 ? 1.535 5.008 2.609 1 98.88 97 HIS A O 1
ATOM 765 N N . VAL A 1 98 ? 1.23 6.781 3.893 1 98.94 98 VAL A N 1
ATOM 766 C CA . VAL A 1 98 ? 0.484 7.551 2.904 1 98.94 98 VAL A CA 1
ATOM 767 C C . VAL A 1 98 ? 1.344 8.703 2.395 1 98.94 98 VAL A C 1
ATOM 769 O O . VAL A 1 98 ? 1.646 9.641 3.139 1 98.94 98 VAL A O 1
ATOM 772 N N . ILE A 1 99 ? 1.712 8.664 1.12 1 98.94 99 ILE A N 1
ATOM 773 C CA . ILE A 1 99 ? 2.732 9.562 0.599 1 98.94 99 ILE A CA 1
ATOM 774 C C . ILE A 1 99 ? 2.15 10.391 -0.544 1 98.94 99 ILE A C 1
ATOM 776 O O . ILE A 1 99 ? 2.039 9.914 -1.674 1 98.94 99 ILE A O 1
ATOM 780 N N . PRO A 1 100 ? 1.748 11.625 -0.258 1 98.88 100 PRO A N 1
ATOM 781 C CA . PRO A 1 100 ? 1.433 12.508 -1.383 1 98.88 100 PRO A CA 1
ATOM 782 C C . PRO A 1 100 ? 2.629 12.742 -2.303 1 98.88 100 PRO A C 1
ATOM 784 O O . PRO A 1 100 ? 3.742 12.969 -1.825 1 98.88 100 PRO A O 1
ATOM 787 N N . ARG A 1 101 ? 2.4 12.656 -3.572 1 98.88 101 ARG A N 1
ATOM 788 C CA . ARG A 1 101 ? 3.477 12.75 -4.551 1 98.88 101 ARG A CA 1
ATOM 789 C C . ARG A 1 101 ? 3.363 14.031 -5.371 1 98.88 101 ARG A C 1
ATOM 791 O O . ARG A 1 101 ? 2.258 14.492 -5.664 1 98.88 101 ARG A O 1
ATOM 798 N N . TYR A 1 102 ? 4.555 14.5 -5.762 1 98.88 102 TYR A N 1
ATOM 799 C CA . TYR A 1 102 ? 4.598 15.797 -6.422 1 98.88 102 TYR A CA 1
ATOM 800 C C . TYR A 1 102 ? 5.551 15.773 -7.609 1 98.88 102 TYR A C 1
ATOM 802 O O . TYR A 1 102 ? 6.73 15.438 -7.461 1 98.88 102 TYR A O 1
ATOM 810 N N . ALA A 1 103 ? 5.062 16.203 -8.719 1 98.62 103 ALA A N 1
ATOM 811 C CA . ALA A 1 103 ? 5.898 16.328 -9.914 1 98.62 103 ALA A CA 1
ATOM 812 C C . ALA A 1 103 ? 6.883 17.484 -9.773 1 98.62 103 ALA A C 1
ATOM 814 O O . ALA A 1 103 ? 7.98 17.453 -10.336 1 98.62 103 ALA A O 1
ATOM 815 N N . GLN A 1 104 ? 6.461 18.484 -9.023 1 98.56 104 GLN A N 1
ATOM 816 C CA . GLN A 1 104 ? 7.281 19.672 -8.789 1 98.56 104 GLN A CA 1
ATOM 817 C C . GLN A 1 104 ? 7.434 19.953 -7.301 1 98.56 104 GLN A C 1
ATOM 819 O O . GLN A 1 104 ? 6.586 19.547 -6.496 1 98.56 104 GLN A O 1
ATOM 824 N N . ALA A 1 105 ? 8.523 20.672 -7 1 98.5 105 ALA A N 1
ATOM 825 C CA . ALA A 1 105 ? 8.758 21.062 -5.609 1 98.5 105 ALA A CA 1
ATOM 826 C C . ALA A 1 105 ? 7.574 21.844 -5.051 1 98.5 105 ALA A C 1
ATOM 828 O O . ALA A 1 105 ? 6.895 22.562 -5.789 1 98.5 105 ALA A O 1
ATOM 829 N N . ARG A 1 106 ? 7.383 21.703 -3.721 1 98.5 106 ARG A N 1
ATOM 830 C CA . ARG A 1 106 ? 6.332 22.438 -3.021 1 98.5 106 ARG A CA 1
ATOM 831 C C . ARG A 1 106 ? 6.922 23.359 -1.949 1 98.5 106 ARG A C 1
ATOM 833 O O . ARG A 1 106 ? 7.941 23.031 -1.34 1 98.5 106 ARG A O 1
ATOM 840 N N . GLU A 1 107 ? 6.285 24.422 -1.766 1 98.19 107 GLU A N 1
ATOM 841 C CA . GLU A 1 107 ? 6.676 25.359 -0.717 1 98.19 107 GLU A CA 1
ATOM 842 C C . GLU A 1 107 ? 5.668 25.359 0.428 1 98.19 107 GLU A C 1
ATOM 844 O O . GLU A 1 107 ? 4.457 25.344 0.196 1 98.19 107 GLU A O 1
ATOM 849 N N . PHE A 1 108 ? 6.258 25.328 1.621 1 98.69 108 PHE A N 1
ATOM 850 C CA . PHE A 1 108 ? 5.422 25.438 2.807 1 98.69 108 PHE A CA 1
ATOM 851 C C . PHE A 1 108 ? 6.191 26.078 3.955 1 98.69 108 PHE A C 1
ATOM 853 O O . PHE A 1 108 ? 7.277 25.625 4.312 1 98.69 108 PHE A O 1
ATOM 860 N N . ALA A 1 109 ? 5.598 27.156 4.477 1 97.44 109 ALA A N 1
ATOM 861 C CA . ALA A 1 109 ? 6.152 27.875 5.625 1 97.44 109 ALA A CA 1
ATOM 862 C C . ALA A 1 109 ? 7.629 28.203 5.402 1 97.44 109 ALA A C 1
ATOM 864 O O . ALA A 1 109 ? 8.461 27.984 6.285 1 97.44 109 ALA A O 1
ATOM 865 N N . GLY A 1 110 ? 7.953 28.578 4.156 1 97.31 110 GLY A N 1
ATOM 866 C CA . GLY A 1 110 ? 9.281 29.062 3.828 1 97.31 110 GLY A CA 1
ATOM 867 C C . GLY A 1 110 ? 10.266 27.953 3.494 1 97.31 110 G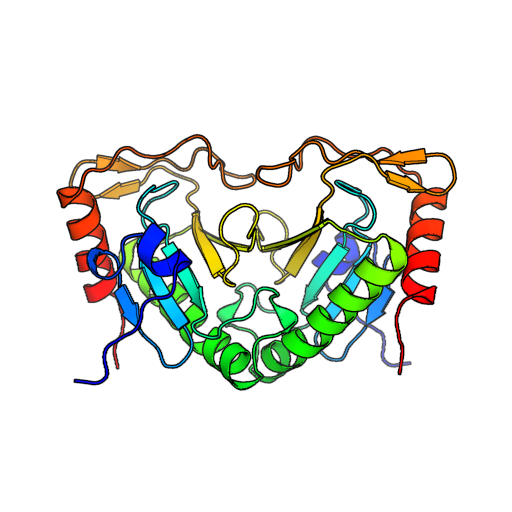LY A C 1
ATOM 868 O O . GLY A 1 110 ? 11.453 28.219 3.283 1 97.31 110 GLY A O 1
ATOM 869 N N . LYS A 1 111 ? 9.859 26.781 3.461 1 98 111 LYS A N 1
ATOM 870 C CA . LYS A 1 111 ? 10.711 25.641 3.129 1 98 111 LYS A CA 1
ATOM 871 C C . LYS A 1 111 ? 10.266 24.984 1.825 1 98 111 LYS A C 1
ATOM 873 O O . LYS A 1 111 ? 9.07 24.906 1.538 1 98 111 LYS A O 1
ATOM 878 N N . THR A 1 112 ? 11.266 24.484 1.139 1 98.56 112 THR A N 1
ATOM 879 C CA . THR A 1 112 ? 11.008 23.734 -0.093 1 98.56 112 THR A CA 1
ATOM 880 C C . THR A 1 112 ? 11.023 22.234 0.166 1 98.56 112 THR A C 1
ATOM 882 O O . THR A 1 112 ? 11.953 21.719 0.79 1 98.56 112 THR A O 1
ATOM 885 N N . PHE A 1 113 ? 10.016 21.562 -0.276 1 98.88 113 PHE A N 1
ATOM 886 C CA . PHE A 1 113 ? 9.906 20.109 -0.176 1 98.88 113 PHE A CA 1
ATOM 887 C C . PHE A 1 113 ? 10.047 19.469 -1.549 1 98.88 113 PHE A C 1
ATOM 889 O O . PHE A 1 113 ? 9.391 19.875 -2.506 1 98.88 113 PHE A O 1
ATOM 896 N N . LEU A 1 114 ? 10.859 18.469 -1.601 1 98.75 114 LEU A N 1
ATOM 897 C CA . LEU A 1 114 ? 11.086 17.75 -2.848 1 98.75 114 LEU A CA 1
ATOM 898 C C . LEU A 1 114 ? 10.531 16.328 -2.758 1 98.75 114 LEU A C 1
ATOM 900 O O . LEU A 1 114 ? 10.445 15.758 -1.667 1 98.75 114 LEU A O 1
ATOM 904 N N . ASP A 1 115 ? 10.062 15.812 -3.846 1 98.81 115 ASP A N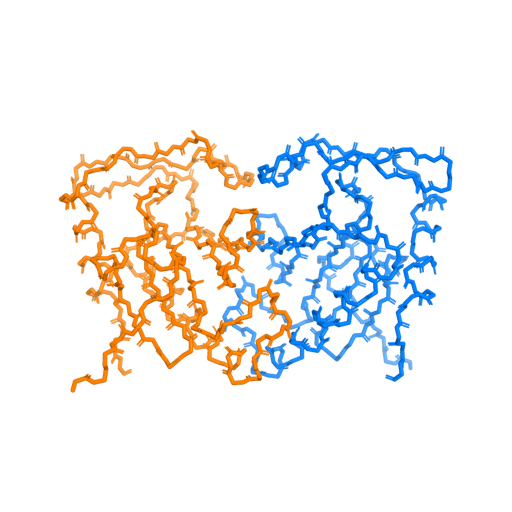 1
ATOM 905 C CA . ASP A 1 115 ? 9.781 14.391 -4.012 1 98.81 115 ASP A CA 1
ATOM 906 C C . ASP A 1 115 ? 10.906 13.688 -4.773 1 98.81 115 ASP A C 1
ATOM 908 O O . ASP A 1 115 ? 10.875 13.609 -6.004 1 98.81 115 ASP A O 1
ATOM 912 N N . ALA A 1 116 ? 11.812 13.102 -4.066 1 98.5 116 ALA A N 1
ATOM 913 C CA . ALA A 1 116 ? 13.031 12.547 -4.641 1 98.5 116 ALA A CA 1
ATOM 914 C C . ALA A 1 116 ? 12.734 11.273 -5.43 1 98.5 116 ALA A C 1
ATOM 916 O O . ALA A 1 116 ? 13.547 10.844 -6.258 1 98.5 116 ALA A O 1
ATOM 917 N N . GLY A 1 117 ? 11.602 10.664 -5.152 1 98.12 117 GLY A N 1
ATOM 918 C CA . GLY A 1 117 ? 11.273 9.414 -5.812 1 98.12 117 GLY A CA 1
ATOM 919 C C . GLY A 1 117 ? 10.477 9.602 -7.094 1 98.12 117 GLY A C 1
ATOM 920 O O . GLY A 1 117 ? 10.297 8.656 -7.863 1 98.12 117 GLY A O 1
ATOM 921 N N . TRP A 1 118 ? 10.047 10.797 -7.406 1 98.25 118 TRP A N 1
ATOM 922 C CA . TRP A 1 118 ? 9.219 11.031 -8.586 1 98.25 118 TRP A CA 1
ATOM 923 C C . TRP A 1 118 ? 10.008 10.766 -9.867 1 98.25 118 TRP A C 1
ATOM 925 O O . TRP A 1 118 ? 11.141 11.219 -10.016 1 98.25 118 TRP A O 1
ATOM 935 N N . PRO A 1 119 ? 9.336 10.055 -10.852 1 97.75 119 PRO A N 1
ATOM 936 C CA . PRO A 1 119 ? 7.969 9.516 -10.883 1 97.75 119 PRO A CA 1
ATOM 937 C C . PRO A 1 119 ? 7.902 8.047 -10.469 1 97.75 119 PRO A C 1
ATOM 939 O O . PRO A 1 119 ? 6.91 7.371 -10.75 1 97.75 119 PRO A O 1
ATOM 942 N N . GLY A 1 120 ? 8.93 7.578 -9.875 1 97.12 120 GLY A N 1
ATOM 943 C CA . GLY A 1 120 ? 8.961 6.188 -9.445 1 97.12 120 GLY A CA 1
ATOM 944 C C . GLY A 1 120 ? 8.391 5.977 -8.062 1 97.12 120 GLY A C 1
ATOM 945 O O . GLY A 1 120 ? 7.438 6.652 -7.668 1 97.12 120 GLY A O 1
ATOM 946 N N . VAL A 1 121 ? 8.867 4.949 -7.395 1 97.75 121 VAL A N 1
ATOM 947 C CA . VAL A 1 121 ? 8.422 4.621 -6.047 1 97.75 121 VAL A CA 1
ATOM 948 C C . VAL A 1 121 ? 8.969 5.652 -5.059 1 97.75 121 VAL A C 1
ATOM 950 O O . VAL A 1 121 ? 10.008 6.266 -5.301 1 97.75 121 VAL A O 1
ATOM 953 N N . PRO A 1 122 ? 8.242 5.871 -3.934 1 98.44 122 PRO A N 1
ATOM 954 C CA . PRO A 1 122 ? 8.797 6.789 -2.941 1 98.44 122 PRO A CA 1
ATOM 955 C C . PRO A 1 122 ? 10.211 6.402 -2.506 1 98.44 122 PRO A C 1
ATOM 957 O O . PRO A 1 122 ? 10.508 5.219 -2.354 1 98.44 122 PRO A O 1
ATOM 960 N N . ASP A 1 123 ? 11.039 7.402 -2.334 1 98.06 123 ASP A N 1
ATOM 961 C CA . ASP A 1 123 ? 12.406 7.18 -1.863 1 98.06 123 ASP A CA 1
ATOM 962 C C . ASP A 1 123 ? 12.5 7.379 -0.352 1 98.06 123 ASP A C 1
ATOM 964 O O . ASP A 1 123 ? 12.664 8.508 0.122 1 98.06 123 ASP A O 1
ATOM 968 N N . PHE A 1 124 ? 12.547 6.352 0.402 1 97.75 124 PHE A N 1
ATOM 969 C CA . PHE A 1 124 ? 12.516 6.398 1.859 1 97.75 124 PHE A CA 1
ATOM 970 C C . PHE A 1 124 ? 13.875 6.805 2.414 1 97.75 124 PHE A C 1
ATOM 972 O O . PHE A 1 124 ? 14.008 7.074 3.611 1 97.75 124 PHE A O 1
ATOM 979 N N . SER A 1 125 ? 14.891 6.883 1.563 1 96.12 125 SER A N 1
ATOM 980 C CA . SER A 1 125 ? 16.234 7.258 2.018 1 96.12 125 SER A CA 1
ATOM 981 C C . SER A 1 125 ? 16.453 8.758 1.887 1 96.12 125 SER A C 1
ATOM 983 O O . SER A 1 125 ? 17.438 9.289 2.414 1 96.12 125 SER A O 1
ATOM 985 N N . ARG A 1 126 ? 15.641 9.438 1.252 1 97.5 126 ARG A N 1
ATOM 986 C CA . ARG A 1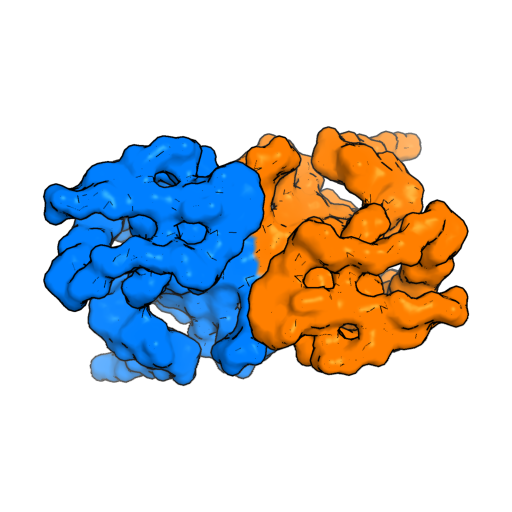 126 ? 15.742 10.875 1.06 1 97.5 126 ARG A CA 1
ATOM 987 C C . ARG A 1 126 ? 14.562 11.602 1.702 1 97.5 126 ARG A C 1
ATOM 989 O O . ARG A 1 126 ? 13.477 11.664 1.122 1 97.5 126 ARG A O 1
ATOM 996 N N . ILE A 1 127 ? 14.812 12.258 2.754 1 97.69 127 ILE A N 1
ATOM 997 C CA . ILE A 1 127 ? 13.781 12.922 3.541 1 97.69 127 ILE A CA 1
ATOM 998 C C . ILE A 1 127 ? 13.992 14.43 3.508 1 97.69 127 ILE A C 1
ATOM 1000 O O . ILE A 1 127 ? 15.133 14.898 3.418 1 97.69 127 ILE A O 1
ATOM 1004 N N . ASN A 1 128 ? 12.898 15.172 3.545 1 98.69 128 ASN A N 1
ATOM 1005 C CA . ASN A 1 128 ? 12.977 16.609 3.752 1 98.69 128 ASN A CA 1
ATOM 1006 C C . ASN A 1 128 ? 13.203 16.969 5.223 1 98.69 128 ASN A C 1
ATOM 1008 O O . ASN A 1 128 ? 12.469 16.484 6.094 1 98.69 128 ASN A O 1
ATOM 1012 N N . GLU A 1 129 ? 14.18 17.734 5.52 1 96.88 129 GLU A N 1
ATOM 1013 C CA . GLU A 1 129 ? 14.492 18.078 6.902 1 96.88 129 GLU A CA 1
ATOM 1014 C C . GLU A 1 129 ? 13.414 18.984 7.496 1 96.88 129 GLU A C 1
ATOM 1016 O O . GLU A 1 129 ? 13.164 20.078 6.988 1 96.88 129 GLU A O 1
ATOM 1021 N N . THR A 1 130 ? 12.812 18.5 8.484 1 97.88 130 THR A N 1
ATOM 1022 C CA . THR A 1 130 ? 11.852 19.297 9.242 1 97.88 130 THR A CA 1
ATOM 1023 C C . THR A 1 130 ? 12.133 19.188 10.742 1 97.88 130 THR A C 1
ATOM 1025 O O . THR A 1 130 ? 12.648 18.172 11.211 1 97.88 130 THR A O 1
ATOM 1028 N N . ASP A 1 131 ? 11.836 20.266 11.469 1 96.94 131 ASP A N 1
ATOM 1029 C CA . ASP A 1 131 ? 11.898 20.219 12.922 1 96.94 131 ASP A CA 1
ATOM 1030 C C . ASP A 1 131 ? 10.5 20.125 13.531 1 96.94 131 ASP A C 1
ATOM 1032 O O . ASP A 1 131 ? 9.508 20.016 12.805 1 96.94 131 ASP A O 1
ATOM 1036 N N . LYS A 1 132 ? 10.445 20.109 14.812 1 97.06 132 LYS A N 1
ATOM 1037 C CA . LYS A 1 132 ? 9.18 19.953 15.531 1 97.06 132 LYS A CA 1
ATOM 1038 C C . LYS A 1 132 ? 8.211 21.078 15.18 1 97.06 132 LYS A C 1
ATOM 1040 O O . LYS A 1 132 ? 7.008 20.844 15.039 1 97.06 132 LYS A O 1
ATOM 1045 N N . GLU A 1 133 ? 8.75 22.203 15.094 1 97.69 133 GLU A N 1
ATOM 1046 C CA . GLU A 1 133 ? 7.91 23.359 14.797 1 97.69 133 GLU A CA 1
ATOM 1047 C C . GLU A 1 133 ? 7.297 23.25 13.398 1 97.69 133 GLU A C 1
ATOM 1049 O O . GLU A 1 133 ? 6.105 23.5 13.219 1 97.69 133 GLU A O 1
ATOM 1054 N N . MET A 1 134 ? 8.102 22.938 12.406 1 98.25 134 MET A N 1
ATOM 1055 C CA . MET A 1 134 ? 7.613 22.75 11.047 1 98.25 134 MET A CA 1
ATOM 1056 C C . MET A 1 134 ? 6.559 21.656 10.984 1 98.25 134 MET A C 1
ATOM 1058 O O . MET A 1 134 ? 5.512 21.828 10.359 1 98.25 134 MET A O 1
ATOM 1062 N N . ASN A 1 135 ? 6.809 20.516 11.641 1 98.75 135 ASN A N 1
ATOM 1063 C CA . ASN A 1 135 ? 5.844 19.438 11.664 1 98.75 135 ASN A CA 1
ATOM 1064 C C . ASN A 1 135 ? 4.52 19.859 12.289 1 98.75 135 ASN A C 1
ATOM 1066 O O . ASN A 1 135 ? 3.449 19.484 11.82 1 98.75 135 ASN A O 1
ATOM 1070 N N . GLN A 1 136 ? 4.648 20.656 13.312 1 98.5 136 GLN A N 1
ATOM 1071 C CA . GLN A 1 136 ? 3.441 21.156 13.961 1 98.5 136 GLN A CA 1
ATOM 1072 C C . GLN A 1 136 ? 2.645 22.047 13.016 1 98.5 136 GLN A C 1
ATOM 1074 O O . GLN A 1 136 ? 1.413 22.016 13.008 1 98.5 136 GLN A O 1
ATOM 1079 N N . GLN A 1 137 ? 3.322 22.844 12.242 1 98.69 137 GLN A N 1
ATOM 1080 C CA . GLN A 1 137 ? 2.646 23.703 11.273 1 98.69 137 GLN A CA 1
ATOM 1081 C C . GLN A 1 137 ? 1.95 22.875 10.203 1 98.69 137 GLN A C 1
ATOM 1083 O O . GLN A 1 137 ? 0.846 23.219 9.766 1 98.69 137 GLN A O 1
ATOM 1088 N N . ILE A 1 138 ? 2.6 21.812 9.734 1 98.75 138 ILE A N 1
ATOM 1089 C CA . ILE A 1 138 ? 1.998 20.938 8.742 1 98.75 138 ILE A CA 1
ATOM 1090 C C . ILE A 1 138 ? 0.743 20.281 9.328 1 98.75 138 ILE A C 1
ATOM 1092 O O . ILE A 1 138 ? -0.305 20.25 8.68 1 98.75 138 ILE A O 1
ATOM 1096 N N . ILE A 1 139 ? 0.844 19.812 10.586 1 98.56 139 ILE A N 1
ATOM 1097 C CA . ILE A 1 139 ? -0.281 19.172 11.258 1 98.56 139 ILE A CA 1
ATOM 1098 C C . ILE A 1 139 ? -1.449 20.156 11.359 1 98.56 139 ILE A C 1
ATOM 1100 O O . ILE A 1 139 ? -2.58 19.812 11 1 98.56 139 ILE A O 1
ATOM 1104 N N . GLU A 1 140 ? -1.176 21.328 11.797 1 98 140 GLU A N 1
ATOM 1105 C CA . GLU A 1 140 ? -2.223 22.328 11.984 1 98 140 GLU A CA 1
ATOM 1106 C C . GLU A 1 140 ? -2.885 22.703 10.664 1 98 140 GLU A C 1
ATOM 1108 O O . GLU A 1 140 ? -4.102 22.875 10.594 1 98 140 GLU A O 1
ATOM 1113 N N . HIS A 1 141 ? -2.049 22.844 9.648 1 98.31 141 HIS A N 1
ATOM 1114 C CA . HIS A 1 141 ? -2.605 23.156 8.336 1 98.31 141 HIS A CA 1
ATOM 1115 C C . HIS A 1 141 ? -3.5 22.031 7.84 1 98.31 141 HIS A C 1
ATOM 1117 O O . HIS A 1 141 ? -4.59 22.266 7.32 1 98.31 141 HIS A O 1
ATOM 1123 N N . LEU A 1 142 ? -3.07 20.797 7.98 1 98 142 LEU A N 1
ATOM 1124 C CA . LEU A 1 142 ? -3.859 19.641 7.578 1 98 142 LEU A CA 1
ATOM 1125 C C . LEU A 1 142 ? -5.172 19.578 8.352 1 98 142 LEU A C 1
ATOM 1127 O O . LEU A 1 142 ? -6.23 19.328 7.766 1 98 142 LEU A O 1
ATOM 1131 N N . ILE A 1 143 ? -5.09 19.766 9.656 1 97.25 143 ILE A N 1
ATOM 1132 C CA . ILE A 1 143 ? -6.285 19.719 10.492 1 97.25 143 ILE A CA 1
ATOM 1133 C C . ILE A 1 143 ? -7.273 20.781 10.031 1 97.25 143 ILE A C 1
ATOM 1135 O O . ILE A 1 143 ? -8.484 20.547 10 1 97.25 143 ILE A O 1
ATOM 1139 N N . SER A 1 144 ? -6.789 21.938 9.641 1 96.75 144 SER A N 1
ATOM 1140 C CA . SER A 1 144 ? -7.66 23.016 9.18 1 96.75 144 SER A CA 1
ATOM 1141 C C . SER A 1 144 ? -8.344 22.641 7.871 1 96.75 144 SER A C 1
ATOM 1143 O O . SER A 1 144 ? -9.375 23.234 7.516 1 96.75 144 SER A O 1
ATOM 1145 N N . CYS A 1 145 ? -7.766 21.703 7.156 1 96.12 145 CYS A N 1
ATOM 1146 C CA . CYS A 1 145 ? -8.305 21.266 5.871 1 96.12 145 CYS A CA 1
ATOM 1147 C C . CYS A 1 145 ? -9.133 20 6.031 1 96.12 145 CYS A C 1
ATOM 1149 O O . CYS A 1 145 ? -9.695 19.5 5.059 1 96.12 145 CYS A O 1
ATOM 1151 N N . TRP A 1 146 ? -9.125 19.453 7.281 1 90.62 146 TRP A N 1
ATOM 1152 C CA . TRP A 1 146 ? -9.781 18.172 7.559 1 90.62 146 TRP A CA 1
ATOM 1153 C C . TRP A 1 146 ? -11.281 18.359 7.746 1 90.62 146 TRP A C 1
ATOM 1155 O O . TRP A 1 146 ? -11.711 19.266 8.477 1 90.62 146 TRP A O 1
ATOM 1165 N N . GLU A 1 147 ? -12.078 18.219 6.801 1 70.25 147 GLU A N 1
ATOM 1166 C CA . GLU A 1 147 ? -13.516 18.391 6.965 1 70.25 147 GLU A CA 1
ATOM 1167 C C . GLU A 1 147 ? -14.055 17.531 8.102 1 70.25 147 GLU A C 1
ATOM 1169 O O . GLU A 1 147 ? -13.953 16.297 8.047 1 70.25 147 GLU A O 1
ATOM 1174 N N . CYS A 1 148 ? -13.867 17.891 9.406 1 54.78 148 CYS A N 1
ATOM 1175 C CA . CYS A 1 148 ? -14.477 17.156 10.516 1 54.78 148 CYS A CA 1
ATOM 1176 C C . CYS A 1 148 ? -16 17.203 10.422 1 54.78 148 CYS A C 1
ATOM 1178 O O . CYS A 1 148 ? -16.688 16.719 11.32 1 54.78 148 CYS A O 1
ATOM 1180 N N . SER A 1 149 ? -16.688 17.281 9.328 1 43.06 149 SER A N 1
ATOM 1181 C CA . SER A 1 149 ? -18.125 17.312 9.602 1 43.06 149 SER A CA 1
ATOM 1182 C C . SER A 1 149 ? -18.625 15.953 10.047 1 43.06 149 SER A C 1
ATOM 1184 O O . SER A 1 149 ? -18.125 14.922 9.602 1 43.06 149 SER A O 1
ATOM 1186 N N . MET B 1 1 ? -21.656 -15.562 -22.625 1 32.97 1 MET B N 1
ATOM 1187 C CA . MET B 1 1 ? -20.359 -15.68 -21.984 1 32.97 1 MET B CA 1
ATOM 1188 C C . MET B 1 1 ? -19.938 -14.352 -21.359 1 32.97 1 MET B C 1
ATOM 1190 O O . MET B 1 1 ? -19.828 -13.336 -22.047 1 32.97 1 MET B O 1
ATOM 1194 N N . SER B 1 2 ? -20.391 -13.977 -20.141 1 41.25 2 SER B N 1
ATOM 1195 C CA . SER B 1 2 ? -20.156 -12.641 -19.609 1 41.25 2 SER B CA 1
ATOM 1196 C C . SER B 1 2 ? -18.719 -12.18 -19.875 1 41.25 2 SER B C 1
ATOM 1198 O O . SER B 1 2 ? -17.766 -12.844 -19.484 1 41.25 2 SER B O 1
ATOM 1200 N N . VAL B 1 3 ? -18.453 -11.617 -20.953 1 47.62 3 VAL B N 1
ATOM 1201 C CA . VAL B 1 3 ? -17.125 -11.234 -21.406 1 47.62 3 VAL B CA 1
ATOM 1202 C C . VAL B 1 3 ? -16.359 -10.586 -20.266 1 47.62 3 VAL B C 1
ATOM 1204 O O . VAL B 1 3 ? -16.797 -9.602 -19.672 1 47.62 3 VAL B O 1
ATOM 1207 N N . GLU B 1 4 ? -15.453 -11.422 -19.688 1 65.5 4 GLU B N 1
ATOM 1208 C CA . GLU B 1 4 ? -14.625 -10.852 -18.625 1 65.5 4 GLU B CA 1
ATOM 1209 C C . GLU B 1 4 ? -13.852 -9.633 -19.125 1 65.5 4 GLU B C 1
ATOM 1211 O O . GLU B 1 4 ? -13.07 -9.734 -20.078 1 65.5 4 GLU B O 1
ATOM 1216 N N . ILE B 1 5 ? -14.352 -8.516 -19.047 1 79.5 5 ILE B N 1
ATOM 1217 C CA . ILE B 1 5 ? -13.688 -7.293 -19.469 1 79.5 5 ILE B CA 1
ATOM 1218 C C . ILE B 1 5 ? -12.547 -6.969 -18.5 1 79.5 5 ILE B C 1
ATOM 1220 O O . ILE B 1 5 ? -12.766 -6.887 -17.281 1 79.5 5 ILE B O 1
ATOM 1224 N N . PHE B 1 6 ? -11.359 -7.164 -19.062 1 96.06 6 PHE B N 1
ATOM 1225 C CA . PHE B 1 6 ? -10.164 -6.746 -18.344 1 96.06 6 PHE B CA 1
ATOM 1226 C C . PHE B 1 6 ? -9.883 -5.27 -18.578 1 96.06 6 PHE B C 1
ATOM 1228 O O . PHE B 1 6 ? -9.773 -4.824 -19.719 1 96.06 6 PHE B O 1
ATOM 1235 N N . ASN B 1 7 ? -9.773 -4.508 -17.531 1 97.19 7 ASN B N 1
ATOM 1236 C CA . ASN B 1 7 ? -9.445 -3.094 -17.719 1 97.19 7 ASN B CA 1
ATOM 1237 C C . ASN B 1 7 ? -8.016 -2.904 -18.203 1 97.19 7 ASN B C 1
ATOM 1239 O O . ASN B 1 7 ? -7.293 -3.879 -18.406 1 97.19 7 ASN B O 1
ATOM 1243 N N . GLY B 1 8 ? -7.621 -1.678 -18.516 1 97.19 8 GLY B N 1
ATOM 1244 C CA . GLY B 1 8 ? -6.332 -1.379 -19.125 1 97.19 8 GLY B CA 1
ATOM 1245 C C . GLY B 1 8 ? -5.156 -1.861 -18.297 1 97.19 8 GLY B C 1
ATOM 1246 O O . GLY B 1 8 ? -4.18 -2.385 -18.828 1 97.19 8 GLY B O 1
ATOM 1247 N N . THR B 1 9 ? -5.223 -1.683 -16.969 1 98.19 9 THR B N 1
ATOM 1248 C CA . THR B 1 9 ? -4.156 -2.115 -16.078 1 98.19 9 THR B CA 1
ATOM 1249 C C . THR B 1 9 ? -4.023 -3.635 -16.094 1 98.19 9 THR B C 1
ATOM 1251 O O . THR B 1 9 ? -2.912 -4.164 -16.188 1 98.19 9 THR B O 1
ATOM 1254 N N . MET B 1 10 ? -5.117 -4.359 -16.016 1 98.25 10 MET B N 1
ATOM 1255 C CA . MET B 1 10 ? -5.09 -5.82 -16.062 1 98.25 10 MET B CA 1
ATOM 1256 C C . MET B 1 10 ? -4.441 -6.301 -17.359 1 98.25 10 MET B C 1
ATOM 1258 O O . MET B 1 10 ? -3.619 -7.219 -17.344 1 98.25 10 MET B O 1
ATOM 1262 N N . GLN B 1 11 ? -4.812 -5.656 -18.406 1 98.06 11 GLN B N 1
ATOM 1263 C CA . GLN B 1 11 ? -4.262 -6.039 -19.703 1 98.06 11 GLN B CA 1
ATOM 1264 C C . GLN B 1 11 ? -2.756 -5.789 -19.75 1 98.06 11 GLN B C 1
ATOM 1266 O O . GLN B 1 11 ? -2 -6.617 -20.266 1 98.06 11 GLN B O 1
ATOM 1271 N N . LYS B 1 12 ? -2.385 -4.676 -19.312 1 97.81 12 LYS B N 1
ATOM 1272 C CA . LYS B 1 12 ? -0.967 -4.328 -19.297 1 97.81 12 LYS B CA 1
ATOM 1273 C C . LYS B 1 12 ? -0.158 -5.352 -18.5 1 97.81 12 LYS B C 1
ATOM 1275 O O . LYS B 1 12 ? 0.992 -5.637 -18.828 1 97.81 12 LYS B O 1
ATOM 1280 N N . PHE B 1 13 ? -0.832 -5.906 -17.484 1 98.25 13 PHE B N 1
ATOM 1281 C CA . PHE B 1 13 ? -0.129 -6.871 -16.641 1 98.25 13 PHE B CA 1
ATOM 1282 C C . PHE B 1 13 ? -0.352 -8.289 -17.141 1 98.25 13 PHE B C 1
ATOM 1284 O O . PHE B 1 13 ? -0.038 -9.258 -16.453 1 98.25 13 PHE B O 1
ATOM 1291 N N . GLY B 1 14 ? -0.93 -8.453 -18.297 1 98 14 GLY B N 1
ATOM 1292 C CA . GLY B 1 14 ? -0.846 -9.719 -19 1 98 14 GLY B CA 1
ATOM 1293 C C . GLY B 1 14 ? -2.139 -10.516 -18.969 1 98 14 GLY B C 1
ATOM 1294 O O . GLY B 1 14 ? -2.188 -11.656 -19.422 1 98 14 GLY B O 1
ATOM 1295 N N . ALA B 1 15 ? -3.127 -9.938 -18.359 1 97.81 15 ALA B N 1
ATOM 1296 C CA . ALA B 1 15 ? -4.406 -10.633 -18.438 1 97.81 15 ALA B CA 1
ATOM 1297 C C . ALA B 1 15 ? -4.781 -10.938 -19.875 1 97.81 15 ALA B C 1
ATOM 1299 O O . ALA B 1 15 ? -4.508 -10.141 -20.781 1 97.81 15 ALA B O 1
ATOM 1300 N N . PRO B 1 16 ? -5.445 -12.047 -20.141 1 97.25 16 PRO B N 1
ATOM 1301 C CA . PRO B 1 16 ? -5.957 -13.023 -19.172 1 97.25 16 PRO B CA 1
ATOM 1302 C C . PRO B 1 16 ? -4.918 -14.062 -18.781 1 97.25 16 PRO B C 1
ATOM 1304 O O . PRO B 1 16 ? -5.141 -14.844 -17.844 1 97.25 16 PRO B O 1
ATOM 1307 N N . ASP B 1 17 ? -3.775 -14.07 -19.344 1 97.25 17 ASP B N 1
ATOM 1308 C CA . ASP B 1 17 ? -2.826 -15.172 -19.188 1 97.25 17 ASP B CA 1
ATOM 1309 C C . ASP B 1 17 ? -2.258 -15.203 -17.766 1 97.25 17 ASP B C 1
ATOM 1311 O O . ASP B 1 17 ? -1.803 -16.25 -17.297 1 97.25 17 ASP B O 1
ATOM 1315 N N . THR B 1 18 ? -2.316 -14.102 -17.078 1 98.31 18 THR B N 1
ATOM 1316 C CA . THR B 1 18 ? -1.665 -14 -15.773 1 98.31 18 THR B CA 1
ATOM 1317 C C . THR B 1 18 ? -2.688 -14.117 -14.641 1 98.31 18 THR B C 1
ATOM 1319 O O . THR B 1 18 ? -2.328 -14.07 -13.461 1 98.31 18 THR B O 1
ATOM 1322 N N . VAL B 1 19 ? -3.967 -14.219 -14.977 1 97.56 19 VAL B N 1
ATOM 1323 C CA . VAL B 1 19 ? -5.016 -14.195 -13.969 1 97.56 19 VAL B CA 1
ATOM 1324 C C . VAL B 1 19 ? -4.953 -15.469 -13.125 1 97.56 19 VAL B C 1
ATOM 1326 O O . VAL B 1 19 ? -4.926 -16.578 -13.672 1 97.56 19 VAL B O 1
ATOM 1329 N N . ILE B 1 20 ? -4.906 -15.305 -11.906 1 97.62 20 ILE B N 1
ATOM 1330 C CA . ILE B 1 20 ? -4.914 -16.406 -10.953 1 97.62 20 ILE B CA 1
ATOM 1331 C C . ILE B 1 20 ? -6.34 -16.641 -10.453 1 97.62 20 ILE B C 1
ATOM 1333 O O . ILE B 1 20 ? -6.777 -17.781 -10.336 1 97.62 20 ILE B O 1
ATOM 1337 N N . CYS B 1 21 ? -7.008 -15.555 -10.094 1 96.56 21 CYS B N 1
ATOM 1338 C CA . CYS B 1 21 ? -8.375 -15.641 -9.594 1 96.56 21 CYS B CA 1
ATOM 1339 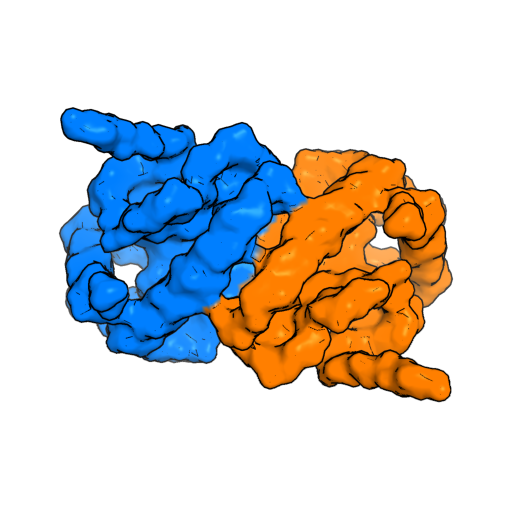C C . CYS B 1 21 ? -9.125 -14.336 -9.836 1 96.56 21 CYS B C 1
ATOM 1341 O O . CYS B 1 21 ? -8.57 -13.258 -9.641 1 96.56 21 CYS B O 1
ATOM 1343 N N . GLN B 1 22 ? -10.359 -14.477 -10.234 1 96.19 22 GLN B N 1
ATOM 1344 C CA . GLN B 1 22 ? -11.242 -13.328 -10.406 1 96.19 22 GLN B CA 1
ATOM 1345 C C . GLN B 1 22 ? -12.391 -13.359 -9.398 1 96.19 22 GLN B C 1
ATOM 1347 O O . GLN B 1 22 ? -13.094 -14.367 -9.289 1 96.19 22 GLN B O 1
ATOM 1352 N N . PHE B 1 23 ? -12.492 -12.305 -8.688 1 96.5 23 PHE B N 1
ATOM 1353 C CA . PHE B 1 23 ? -13.609 -12.102 -7.777 1 96.5 23 PHE B CA 1
ATOM 1354 C C . PHE B 1 23 ? -14.641 -11.148 -8.383 1 96.5 23 PHE B C 1
ATOM 1356 O O . PHE B 1 23 ? -14.656 -10.938 -9.594 1 96.5 23 PHE B O 1
ATOM 1363 N N . GLN B 1 24 ? -15.586 -10.773 -7.586 1 97.19 24 GLN B N 1
ATOM 1364 C CA . GLN B 1 24 ? -16.625 -9.883 -8.125 1 97.19 24 GLN B CA 1
ATOM 1365 C C . GLN B 1 24 ? -16.047 -8.5 -8.43 1 97.19 24 GLN B C 1
ATOM 1367 O O . GLN B 1 24 ? -16.375 -7.902 -9.453 1 97.19 24 GLN B O 1
ATOM 1372 N N . TYR B 1 25 ? -15.156 -8 -7.559 1 98.06 25 TYR B N 1
ATOM 1373 C CA . TYR B 1 25 ? -14.727 -6.609 -7.668 1 98.06 25 TYR B CA 1
ATOM 1374 C C . TYR B 1 25 ? -13.219 -6.512 -7.836 1 98.06 25 TYR B C 1
ATOM 1376 O O . TYR B 1 25 ? -12.688 -5.422 -8.062 1 98.06 25 TYR B O 1
ATOM 1384 N N . TRP B 1 26 ? -12.516 -7.617 -7.715 1 98.25 26 TRP B N 1
ATOM 1385 C CA . TRP B 1 26 ? -11.055 -7.637 -7.785 1 98.25 26 TRP B CA 1
ATOM 1386 C C . TRP B 1 26 ? -10.57 -8.828 -8.602 1 98.25 26 TRP B C 1
ATOM 1388 O O . TRP B 1 26 ? -11.242 -9.859 -8.68 1 98.25 26 TRP B O 1
ATOM 1398 N N . SER B 1 27 ? -9.422 -8.656 -9.203 1 98.25 27 SER B N 1
ATOM 1399 C CA . SER B 1 27 ? -8.703 -9.766 -9.812 1 98.25 27 SER B CA 1
ATOM 1400 C C . SER B 1 27 ? -7.266 -9.844 -9.305 1 98.25 27 SER B C 1
ATOM 1402 O O . SER B 1 27 ? -6.617 -8.812 -9.109 1 98.25 27 SER B O 1
ATOM 1404 N N . VAL B 1 28 ? -6.867 -11.039 -9.078 1 98.5 28 VAL B N 1
ATOM 1405 C CA . VAL B 1 28 ? -5.488 -11.32 -8.695 1 98.5 28 VAL B CA 1
ATOM 1406 C C . VAL B 1 28 ? -4.715 -11.844 -9.898 1 98.5 28 VAL B C 1
ATOM 1408 O O . VAL B 1 28 ? -5.121 -12.828 -10.523 1 98.5 28 VAL B O 1
ATOM 1411 N N . LEU B 1 29 ? -3.625 -11.195 -10.242 1 98.69 29 LEU B N 1
ATOM 1412 C CA . LEU B 1 29 ? -2.762 -11.586 -11.352 1 98.69 29 LEU B CA 1
ATOM 1413 C C . LEU B 1 29 ? -1.346 -11.875 -10.867 1 98.69 29 LEU B C 1
ATOM 1415 O O . LEU B 1 29 ? -0.875 -11.25 -9.906 1 98.69 29 LEU B O 1
ATOM 1419 N N . LEU B 1 30 ? -0.67 -12.828 -11.508 1 98.88 30 LEU B N 1
ATOM 1420 C CA . LEU B 1 30 ? 0.779 -12.844 -11.344 1 98.88 30 LEU B CA 1
ATOM 1421 C C . LEU B 1 30 ? 1.407 -11.578 -11.914 1 98.88 30 LEU B C 1
ATOM 1423 O O . LEU B 1 30 ? 1.06 -11.148 -13.016 1 98.88 30 LEU B O 1
ATOM 1427 N N . ARG B 1 31 ? 2.191 -10.93 -11.148 1 98.81 31 ARG B N 1
ATOM 1428 C CA . ARG B 1 31 ? 3.008 -9.867 -11.719 1 98.81 31 ARG B CA 1
ATOM 1429 C C . ARG B 1 31 ? 4.051 -10.43 -12.688 1 98.81 31 ARG B C 1
ATOM 1431 O O . ARG B 1 31 ? 4.844 -11.289 -12.312 1 98.81 31 ARG B O 1
ATOM 1438 N N . PRO B 1 32 ? 4.082 -9.977 -13.82 1 98.12 32 PRO B N 1
ATOM 1439 C CA . PRO B 1 32 ? 5.031 -10.562 -14.766 1 98.12 32 PRO B CA 1
ATOM 1440 C C . PRO B 1 32 ? 6.484 -10.383 -14.336 1 98.12 32 PRO B C 1
ATOM 1442 O O . PRO B 1 32 ? 7.289 -11.312 -14.461 1 98.12 32 PRO B O 1
ATOM 1445 N N . ALA B 1 33 ? 6.844 -9.195 -13.914 1 97.94 33 ALA B N 1
ATOM 1446 C CA . ALA B 1 33 ? 8.164 -8.977 -13.328 1 97.94 33 ALA B CA 1
ATOM 1447 C C . ALA B 1 33 ? 8.203 -9.461 -11.883 1 97.94 33 ALA B C 1
ATOM 1449 O O . ALA B 1 33 ? 7.633 -8.828 -10.992 1 97.94 33 ALA B O 1
ATOM 1450 N N . GLN B 1 34 ? 8.898 -10.523 -11.68 1 98.69 34 GLN B N 1
ATOM 1451 C CA . GLN B 1 34 ? 8.961 -11.117 -10.344 1 98.69 34 GLN B CA 1
ATOM 1452 C C . GLN B 1 34 ? 10.07 -10.477 -9.508 1 98.69 34 GLN B C 1
ATOM 1454 O O . GLN B 1 34 ? 11.18 -11.008 -9.438 1 98.69 34 GLN B O 1
ATOM 1459 N N . LEU B 1 35 ? 9.648 -9.398 -8.82 1 98.56 35 LEU B N 1
ATOM 1460 C CA . LEU B 1 35 ? 10.594 -8.82 -7.875 1 98.56 35 LEU B CA 1
ATOM 1461 C C . LEU B 1 35 ? 11.055 -9.867 -6.863 1 98.56 35 LEU B C 1
ATOM 1463 O O . LEU B 1 35 ? 12.242 -9.93 -6.527 1 98.56 35 LEU B O 1
ATOM 1467 N N . THR B 1 36 ? 10.078 -10.547 -6.355 1 98.88 36 THR B N 1
ATOM 1468 C CA . THR B 1 36 ? 10.25 -11.703 -5.484 1 98.88 36 THR B CA 1
ATOM 1469 C C . THR B 1 36 ? 9.344 -12.852 -5.93 1 98.88 36 THR B C 1
ATOM 1471 O O . THR B 1 36 ? 8.414 -12.656 -6.715 1 98.88 36 THR B O 1
ATOM 1474 N N . LEU B 1 37 ? 9.688 -14.031 -5.477 1 98.94 37 LEU B N 1
ATOM 1475 C CA . LEU B 1 37 ? 8.93 -15.211 -5.883 1 98.94 37 LEU B CA 1
ATOM 1476 C C . LEU B 1 37 ? 7.469 -15.094 -5.461 1 98.94 37 LEU B C 1
ATOM 1478 O O . LEU B 1 37 ? 7.168 -14.961 -4.273 1 98.94 37 LEU B O 1
ATOM 1482 N N . GLY B 1 38 ? 6.582 -15.07 -6.469 1 98.88 38 GLY B N 1
ATOM 1483 C CA . GLY B 1 38 ? 5.16 -15.047 -6.168 1 98.88 38 GLY B CA 1
ATOM 1484 C C . GLY B 1 38 ? 4.578 -13.648 -6.121 1 98.88 38 GLY B C 1
ATOM 1485 O O . GLY B 1 38 ? 3.459 -13.453 -5.645 1 98.88 38 GLY B O 1
ATOM 1486 N N . ALA B 1 39 ? 5.297 -12.664 -6.57 1 98.94 39 ALA B N 1
ATOM 1487 C CA . ALA B 1 39 ? 4.77 -11.297 -6.621 1 98.94 39 ALA B CA 1
ATOM 1488 C C . ALA B 1 39 ? 3.49 -11.234 -7.453 1 98.94 39 ALA B C 1
ATOM 1490 O O . ALA B 1 39 ? 3.402 -11.867 -8.508 1 98.94 39 ALA B O 1
ATOM 1491 N N . LEU B 1 40 ? 2.523 -10.5 -6.965 1 98.88 40 LEU B N 1
ATOM 1492 C CA . LEU B 1 40 ? 1.204 -10.43 -7.586 1 98.88 40 LEU B CA 1
ATOM 1493 C C . LEU B 1 40 ? 0.797 -8.977 -7.824 1 98.88 40 LEU B C 1
ATOM 1495 O O . LEU B 1 40 ? 1.468 -8.055 -7.355 1 98.88 40 LEU B O 1
ATOM 1499 N N . VAL B 1 41 ? -0.246 -8.852 -8.609 1 98.88 41 VAL B N 1
ATOM 1500 C CA . VAL B 1 41 ? -0.992 -7.605 -8.727 1 98.88 41 VAL B CA 1
ATOM 1501 C C . VAL B 1 41 ? -2.463 -7.848 -8.398 1 98.88 41 VAL B C 1
ATOM 1503 O O . VAL B 1 41 ? -3.064 -8.805 -8.883 1 98.88 41 VAL B O 1
ATOM 1506 N N . LEU B 1 42 ? -2.961 -7.074 -7.516 1 98.88 42 LEU B N 1
ATOM 1507 C CA . LEU B 1 42 ? -4.375 -7.066 -7.156 1 98.88 42 LEU B CA 1
ATOM 1508 C C . LEU B 1 42 ? -5.074 -5.84 -7.73 1 98.88 42 LEU B C 1
ATOM 1510 O O . LEU B 1 42 ? -4.824 -4.715 -7.289 1 98.88 42 LEU B O 1
ATOM 1514 N N . VAL B 1 43 ? -6.012 -6.055 -8.688 1 98.81 43 VAL B N 1
ATOM 1515 C CA . VAL B 1 43 ? -6.543 -4.945 -9.469 1 98.81 43 VAL B CA 1
ATOM 1516 C C . VAL B 1 43 ? -8.055 -4.844 -9.258 1 98.81 43 VAL B C 1
ATOM 1518 O O . VAL B 1 43 ? -8.773 -5.844 -9.359 1 98.81 43 VAL B O 1
ATOM 1521 N N . ALA B 1 44 ? -8.5 -3.654 -8.977 1 98.81 44 ALA B N 1
ATOM 1522 C CA . ALA B 1 44 ? -9.938 -3.41 -8.836 1 98.81 44 ALA B CA 1
ATOM 1523 C C . ALA B 1 44 ? -10.625 -3.363 -10.195 1 98.81 44 ALA B C 1
ATOM 1525 O O . ALA B 1 44 ? -10.031 -2.918 -11.18 1 98.81 44 ALA B O 1
ATOM 1526 N N . HIS B 1 45 ? -11.867 -3.805 -10.227 1 98.19 45 HIS B N 1
ATOM 1527 C CA . HIS B 1 45 ? -12.641 -3.811 -11.469 1 98.19 45 HIS B CA 1
ATOM 1528 C C . HIS B 1 45 ? -13.289 -2.451 -11.719 1 98.19 45 HIS B C 1
ATOM 1530 O O . HIS B 1 45 ? -13.477 -2.055 -12.875 1 98.19 45 HIS B O 1
ATOM 1536 N N . GLU B 1 46 ? -13.703 -1.757 -10.641 1 98.19 46 GLU B N 1
ATOM 1537 C CA . GLU B 1 46 ? -14.414 -0.491 -10.789 1 98.19 46 GLU B CA 1
ATOM 1538 C C . GLU B 1 46 ? -13.547 0.545 -11.5 1 98.19 46 GLU B C 1
ATOM 1540 O O . GLU B 1 46 ? -12.344 0.633 -11.25 1 98.19 46 GLU B O 1
ATOM 1545 N N . PRO B 1 47 ? -14.172 1.322 -12.344 1 97.06 47 PRO B N 1
ATOM 1546 C CA . PRO B 1 47 ? -13.414 2.295 -13.133 1 97.06 47 PRO B CA 1
ATOM 1547 C C . PRO B 1 47 ? -13.133 3.586 -12.367 1 97.06 47 PRO B C 1
ATOM 1549 O O . PRO B 1 47 ? -13.547 4.668 -12.797 1 97.06 47 PRO B O 1
ATOM 1552 N N . VAL B 1 48 ? -12.445 3.508 -11.281 1 97.75 48 VAL B N 1
ATOM 1553 C CA . VAL B 1 48 ? -12.047 4.648 -10.461 1 97.75 48 VAL B CA 1
ATOM 1554 C C . VAL B 1 48 ? -10.523 4.715 -10.375 1 97.75 48 VAL B C 1
ATOM 1556 O O . VAL B 1 48 ? -9.836 3.729 -10.641 1 97.75 48 VAL B O 1
ATOM 1559 N N . GLN B 1 49 ? -10.07 5.852 -10.016 1 97.56 49 GLN B N 1
ATOM 1560 C CA . GLN B 1 49 ? -8.633 6.051 -10.086 1 97.56 49 GLN B CA 1
ATOM 1561 C C . GLN B 1 49 ? -8.078 6.512 -8.742 1 97.56 49 GLN B C 1
ATOM 1563 O O . GLN B 1 49 ? -6.98 7.074 -8.672 1 97.56 49 GLN B O 1
ATOM 1568 N N . SER B 1 50 ? -8.883 6.496 -7.711 1 97.88 50 SER B N 1
ATOM 1569 C CA . SER B 1 50 ? -8.445 6.703 -6.336 1 97.88 50 SER B CA 1
ATOM 1570 C C . SER B 1 50 ? -8.961 5.602 -5.418 1 97.88 50 SER B C 1
ATOM 1572 O O . SER B 1 50 ? -10.07 5.09 -5.617 1 97.88 50 SER B O 1
ATOM 1574 N N . PHE B 1 51 ? -8.141 5.258 -4.48 1 98.5 51 PHE B N 1
ATOM 1575 C CA . PHE B 1 51 ? -8.445 4.164 -3.57 1 98.5 51 PHE B CA 1
ATOM 1576 C C . PHE B 1 51 ? -9.781 4.398 -2.873 1 98.5 51 PHE B C 1
ATOM 1578 O O . PHE B 1 51 ? -10.625 3.502 -2.83 1 98.5 51 PHE B O 1
ATOM 1585 N N . SER B 1 52 ? -9.992 5.586 -2.453 1 96.88 52 SER B N 1
ATOM 1586 C CA . SER B 1 52 ? -11.156 5.926 -1.639 1 96.88 52 SER B CA 1
ATOM 1587 C C . SER B 1 52 ? -12.43 5.953 -2.477 1 96.88 52 SER B C 1
ATOM 1589 O O . SER B 1 52 ? -13.539 5.965 -1.933 1 96.88 52 SER B O 1
ATOM 1591 N N . ALA B 1 53 ? -12.305 6.016 -3.77 1 98.12 53 ALA B N 1
ATOM 1592 C CA . ALA B 1 53 ? -13.461 6.137 -4.656 1 98.12 53 ALA B CA 1
ATOM 1593 C C . ALA B 1 53 ? -14.102 4.777 -4.91 1 98.12 53 ALA B C 1
ATOM 1595 O O . ALA B 1 53 ? -15.188 4.691 -5.496 1 98.12 53 ALA B O 1
ATOM 1596 N N . LEU B 1 54 ? -13.461 3.666 -4.48 1 98.5 54 LEU B N 1
ATOM 1597 C CA . LEU B 1 54 ? -14.062 2.342 -4.586 1 98.5 54 LEU B CA 1
ATOM 1598 C C . LEU B 1 54 ? -15.336 2.256 -3.746 1 98.5 54 LEU B C 1
ATOM 1600 O O . LEU B 1 54 ? -15.461 2.949 -2.734 1 98.5 54 LEU B O 1
ATOM 1604 N N . SER B 1 55 ? -16.188 1.429 -4.133 1 98.19 55 SER B N 1
ATOM 1605 C CA . SER B 1 55 ? -17.438 1.224 -3.396 1 98.19 55 SER B CA 1
ATOM 1606 C C . SER B 1 55 ? -17.188 0.48 -2.088 1 98.19 55 SER B C 1
ATOM 1608 O O . SER B 1 55 ? -16.141 -0.147 -1.913 1 98.19 55 SER B O 1
ATOM 1610 N N . SER B 1 56 ? -18.203 0.585 -1.242 1 97.38 56 SER B N 1
ATOM 1611 C CA . SER B 1 56 ? -18.125 -0.156 0.014 1 97.38 56 SER B CA 1
ATOM 1612 C C . SER B 1 56 ? -18.047 -1.658 -0.234 1 97.38 56 SER B C 1
ATOM 1614 O O . SER B 1 56 ? -17.406 -2.383 0.529 1 97.38 56 SER B O 1
ATOM 1616 N N . THR B 1 57 ? -18.641 -2.104 -1.289 1 97.81 57 THR B N 1
ATOM 1617 C CA . THR B 1 57 ? -18.609 -3.527 -1.607 1 97.81 57 THR B CA 1
ATOM 1618 C C . THR B 1 57 ? -17.219 -3.949 -2.078 1 97.81 57 THR B C 1
ATOM 1620 O O . THR B 1 57 ? -16.766 -5.059 -1.78 1 97.81 57 THR B O 1
ATOM 1623 N N . SER B 1 58 ? -16.547 -3.092 -2.838 1 98.06 58 SER B N 1
ATOM 1624 C CA . SER B 1 58 ? -15.172 -3.361 -3.234 1 98.06 58 SER B CA 1
ATOM 1625 C C . SER B 1 58 ? -14.258 -3.467 -2.018 1 98.06 58 SER B C 1
ATOM 1627 O O . SER B 1 58 ? -13.391 -4.344 -1.959 1 98.06 58 SER B O 1
ATOM 1629 N N . PHE B 1 59 ? -14.469 -2.564 -1.014 1 98.31 59 PHE B N 1
ATOM 1630 C CA . PHE B 1 59 ? -13.664 -2.619 0.202 1 98.31 59 PHE B CA 1
ATOM 1631 C C . PHE B 1 59 ? -13.961 -3.889 0.992 1 98.31 59 PHE B C 1
ATOM 1633 O O . PHE B 1 59 ? -13.055 -4.504 1.558 1 98.31 59 PHE B O 1
ATOM 1640 N N . ALA B 1 60 ? -15.227 -4.207 1.035 1 97.38 60 ALA B N 1
ATOM 1641 C CA . ALA B 1 60 ? -15.594 -5.434 1.739 1 97.38 60 ALA B CA 1
ATOM 1642 C C . ALA B 1 60 ? -14.938 -6.652 1.102 1 97.38 60 ALA B C 1
ATOM 1644 O O . ALA B 1 60 ? -14.43 -7.531 1.804 1 97.38 60 ALA B O 1
ATOM 1645 N N . GLU B 1 61 ? -14.953 -6.723 -0.216 1 97.81 61 GLU B N 1
ATOM 1646 C CA . GLU B 1 61 ? -14.359 -7.871 -0.901 1 97.81 61 GLU B CA 1
ATOM 1647 C C . GLU B 1 61 ? -12.836 -7.863 -0.772 1 97.81 61 GLU B C 1
ATOM 1649 O O . GLU B 1 61 ? -12.195 -8.906 -0.891 1 97.81 61 GLU B O 1
ATOM 1654 N N . LEU B 1 62 ? -12.289 -6.672 -0.568 1 98.62 62 LEU B N 1
ATOM 1655 C CA . LEU B 1 62 ? -10.844 -6.559 -0.404 1 98.62 62 LEU B CA 1
ATOM 1656 C C . LEU B 1 62 ? -10.359 -7.414 0.761 1 98.62 62 LEU B C 1
ATOM 1658 O O . LEU B 1 62 ? -9.312 -8.055 0.67 1 98.62 62 LEU B O 1
ATOM 1662 N N . GLN B 1 63 ? -11.094 -7.465 1.834 1 98.19 63 GLN B N 1
ATOM 1663 C CA . GLN B 1 63 ? -10.734 -8.305 2.975 1 98.19 63 GLN B CA 1
ATOM 1664 C C . GLN B 1 63 ? -10.68 -9.773 2.58 1 98.19 63 GLN B C 1
ATOM 1666 O O . GLN B 1 63 ? -9.742 -10.484 2.949 1 98.19 63 GLN B O 1
ATOM 1671 N N . ILE B 1 64 ? -11.664 -10.172 1.859 1 96.94 64 ILE B N 1
ATOM 1672 C CA . ILE B 1 64 ? -11.773 -11.562 1.44 1 96.94 64 ILE B CA 1
ATOM 1673 C C . ILE B 1 64 ? -10.602 -11.922 0.529 1 96.94 64 ILE B C 1
ATOM 1675 O O . ILE B 1 64 ? -9.922 -12.93 0.738 1 96.94 64 ILE B O 1
ATOM 1679 N N . VAL B 1 65 ? -10.352 -11.07 -0.434 1 97.75 65 VAL B N 1
ATOM 1680 C CA . VAL B 1 65 ? -9.336 -11.344 -1.447 1 97.75 65 VAL B CA 1
ATOM 1681 C C . VAL B 1 65 ? -7.957 -11.367 -0.803 1 97.75 65 VAL B 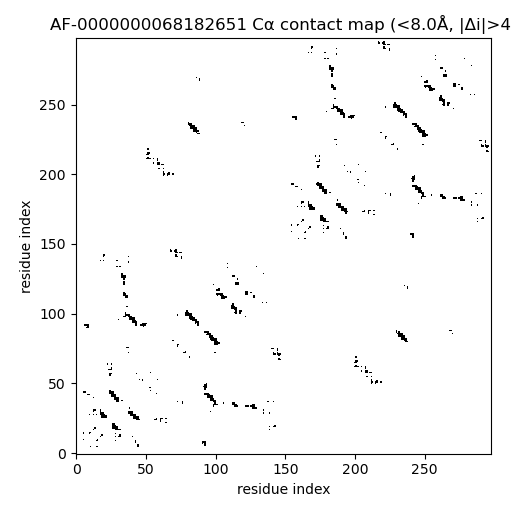C 1
ATOM 1683 O O . VAL B 1 65 ? -7.141 -12.242 -1.096 1 97.75 65 VAL B O 1
ATOM 1686 N N . THR B 1 66 ? -7.66 -10.414 0.11 1 98.44 66 THR B N 1
ATOM 1687 C CA . THR B 1 66 ? -6.352 -10.359 0.75 1 98.44 66 THR B CA 1
ATOM 1688 C C . THR B 1 66 ? -6.148 -11.57 1.661 1 98.44 66 THR B C 1
ATOM 1690 O O . THR B 1 66 ? -5.027 -12.062 1.804 1 98.44 66 THR B O 1
ATOM 1693 N N . GLY B 1 67 ? -7.223 -12.047 2.309 1 97.62 67 GLY B N 1
ATOM 1694 C CA . GLY B 1 67 ? -7.121 -13.281 3.078 1 97.62 67 GLY B CA 1
ATOM 1695 C C . GLY B 1 67 ? -6.734 -14.477 2.236 1 97.62 67 GLY B C 1
ATOM 1696 O O . GLY B 1 67 ? -5.883 -15.273 2.635 1 97.62 67 GLY B O 1
ATOM 1697 N N . LYS B 1 68 ? -7.371 -14.578 1.072 1 97.88 68 LYS B N 1
ATOM 1698 C CA . LYS B 1 68 ? -7.062 -15.672 0.161 1 97.88 68 LYS B CA 1
ATOM 1699 C C . LYS B 1 68 ? -5.629 -15.57 -0.358 1 97.88 68 LYS B C 1
ATOM 1701 O O . LYS B 1 68 ? -4.934 -16.578 -0.476 1 97.88 68 LYS B O 1
ATOM 1706 N N . ILE B 1 69 ? -5.207 -14.367 -0.669 1 98.38 69 ILE B N 1
ATOM 1707 C CA . ILE B 1 69 ? -3.842 -14.125 -1.124 1 98.38 69 ILE B CA 1
ATOM 1708 C C . ILE B 1 69 ? -2.854 -14.57 -0.049 1 98.38 69 ILE B C 1
ATOM 1710 O O . ILE B 1 69 ? -1.923 -15.328 -0.329 1 98.38 69 ILE B O 1
ATOM 1714 N N . ASP B 1 70 ? -3.111 -14.102 1.181 1 97.56 70 ASP B N 1
ATOM 1715 C CA . ASP B 1 70 ? -2.24 -14.438 2.305 1 97.56 70 ASP B CA 1
ATOM 1716 C C . ASP B 1 70 ? -2.105 -15.953 2.463 1 97.56 70 ASP B C 1
ATOM 1718 O O . ASP B 1 70 ? -0.992 -16.469 2.559 1 97.56 70 ASP B O 1
ATOM 1722 N N . THR B 1 71 ? -3.17 -16.641 2.443 1 97.31 71 THR B N 1
ATOM 1723 C CA . THR B 1 71 ? -3.201 -18.078 2.65 1 97.31 71 THR B CA 1
ATOM 1724 C C . THR B 1 71 ? -2.49 -18.797 1.511 1 97.31 71 THR B C 1
ATOM 1726 O O . THR B 1 71 ? -1.655 -19.672 1.75 1 97.31 71 THR B O 1
ATOM 1729 N N . ALA B 1 72 ? -2.76 -18.422 0.271 1 98.06 72 ALA B N 1
ATOM 1730 C CA . ALA B 1 72 ? -2.188 -19.094 -0.895 1 98.06 72 ALA B CA 1
ATOM 1731 C C . ALA B 1 72 ? -0.676 -18.891 -0.957 1 98.06 72 ALA B C 1
ATOM 1733 O O . ALA B 1 72 ? 0.073 -19.828 -1.208 1 98.06 72 ALA B O 1
ATOM 1734 N N . LEU B 1 73 ? -0.247 -17.688 -0.715 1 98.31 73 LEU B N 1
ATOM 1735 C CA . LEU B 1 73 ? 1.176 -17.375 -0.792 1 98.31 73 LEU B CA 1
ATOM 1736 C C . LEU B 1 73 ? 1.948 -18.078 0.316 1 98.31 73 LEU B C 1
ATOM 1738 O O . LEU B 1 73 ? 3.072 -18.547 0.099 1 98.31 73 LEU B O 1
ATOM 1742 N N . LYS B 1 74 ? 1.323 -18.078 1.489 1 97.44 74 LYS B N 1
ATOM 1743 C CA . LYS B 1 74 ? 1.975 -18.797 2.588 1 97.44 74 LYS B CA 1
ATOM 1744 C C . LYS B 1 74 ? 2.125 -20.281 2.273 1 97.44 74 LYS B C 1
ATOM 1746 O O . LYS B 1 74 ? 3.189 -20.859 2.496 1 97.44 74 LYS B O 1
ATOM 1751 N N . LYS B 1 75 ? 1.083 -20.844 1.788 1 97.69 75 LYS B N 1
ATOM 1752 C CA . LYS B 1 75 ? 1.106 -22.266 1.438 1 97.69 75 LYS B CA 1
ATOM 1753 C C . LYS B 1 75 ? 2.09 -22.531 0.301 1 97.69 75 LYS B C 1
ATOM 1755 O O . LYS B 1 75 ? 2.84 -23.516 0.339 1 97.69 75 LYS B O 1
ATOM 1760 N N . ALA B 1 76 ? 2.129 -21.703 -0.647 1 98.19 76 ALA B N 1
ATOM 1761 C CA . ALA B 1 76 ? 2.91 -21.922 -1.859 1 98.19 76 ALA B CA 1
ATOM 1762 C C . ALA B 1 76 ? 4.398 -21.688 -1.607 1 98.19 76 ALA B C 1
ATOM 1764 O O . ALA B 1 76 ? 5.242 -22.453 -2.074 1 98.19 76 ALA B O 1
ATOM 1765 N N . PHE B 1 77 ? 4.734 -20.562 -0.796 1 98.5 77 PHE B N 1
ATOM 1766 C CA . PHE B 1 77 ? 6.121 -20.125 -0.862 1 98.5 77 PHE B CA 1
ATOM 1767 C C . PHE B 1 77 ? 6.645 -19.766 0.526 1 98.5 77 PHE B C 1
ATOM 1769 O O . PHE B 1 77 ? 7.812 -19.406 0.682 1 98.5 77 PHE B O 1
ATOM 1776 N N . GLN B 1 78 ? 5.773 -19.812 1.524 1 97.88 78 GLN B N 1
ATOM 1777 C CA . GLN B 1 78 ? 6.18 -19.578 2.906 1 97.88 78 GLN B CA 1
ATOM 1778 C C . GLN B 1 78 ? 6.895 -18.234 3.055 1 97.88 78 GLN B C 1
ATOM 1780 O O . GLN B 1 78 ? 7.992 -18.172 3.609 1 97.88 78 GLN B O 1
ATOM 1785 N N . TYR B 1 79 ? 6.289 -17.219 2.633 1 98.56 79 TYR B N 1
ATOM 1786 C CA . TYR B 1 79 ? 6.906 -15.891 2.711 1 98.56 79 TYR B CA 1
ATOM 1787 C C . TYR B 1 79 ? 7.125 -15.477 4.16 1 98.56 79 TYR B C 1
ATOM 1789 O O . TYR B 1 79 ? 6.453 -15.977 5.066 1 98.56 79 TYR B O 1
ATOM 1797 N N . ASP B 1 80 ? 8.086 -14.562 4.434 1 98.5 80 ASP B N 1
ATOM 1798 C CA . ASP B 1 80 ? 8.375 -14.039 5.766 1 98.5 80 ASP B CA 1
ATOM 1799 C C . ASP B 1 80 ? 7.496 -12.836 6.09 1 98.5 80 ASP B C 1
ATOM 1801 O O . ASP B 1 80 ? 7.008 -12.703 7.215 1 98.5 80 ASP B O 1
ATOM 1805 N N . LYS B 1 81 ? 7.336 -11.875 5.145 1 98.5 81 LYS B N 1
ATOM 1806 C CA . LYS B 1 81 ? 6.496 -10.68 5.223 1 98.5 81 LYS B CA 1
ATOM 1807 C C . LYS B 1 81 ? 5.719 -10.469 3.926 1 98.5 81 LYS B C 1
ATOM 1809 O O . LYS B 1 81 ? 6.051 -11.055 2.895 1 98.5 81 LYS B O 1
ATOM 1814 N N . LEU B 1 82 ? 4.676 -9.805 3.955 1 98.75 82 LEU B N 1
ATOM 1815 C CA . LEU B 1 82 ? 3.893 -9.484 2.768 1 98.75 82 LEU B CA 1
ATOM 1816 C C . LEU B 1 82 ? 3.615 -7.984 2.686 1 98.75 82 LEU B C 1
ATOM 1818 O O . LEU B 1 82 ? 3.016 -7.41 3.598 1 98.75 82 LEU B O 1
ATOM 1822 N N . ASN B 1 83 ? 4.105 -7.348 1.604 1 98.88 83 ASN B N 1
ATOM 1823 C CA . ASN B 1 83 ? 3.9 -5.918 1.392 1 98.88 83 ASN B CA 1
ATOM 1824 C C . ASN B 1 83 ? 2.775 -5.656 0.395 1 98.88 83 ASN B C 1
ATOM 1826 O O . ASN B 1 83 ? 2.609 -6.406 -0.571 1 98.88 83 ASN B O 1
ATOM 1830 N N . TYR B 1 84 ? 1.969 -4.688 0.584 1 98.94 84 TYR B N 1
ATOM 1831 C CA . TYR B 1 84 ? 1 -4.129 -0.353 1 98.94 84 TYR B CA 1
ATOM 1832 C C . TYR B 1 84 ? 1.368 -2.701 -0.731 1 98.94 84 TYR B C 1
ATOM 1834 O O . TYR B 1 84 ? 1.457 -1.826 0.134 1 98.94 84 TYR B O 1
ATOM 1842 N N . LEU B 1 85 ? 1.632 -2.447 -1.981 1 98.88 85 LEU B N 1
ATOM 1843 C CA . LEU B 1 85 ? 1.993 -1.113 -2.447 1 98.88 85 LEU B CA 1
ATOM 1844 C C . LEU B 1 85 ? 1.015 -0.625 -3.51 1 98.88 85 LEU B C 1
ATOM 1846 O O . LEU B 1 85 ? 0.918 -1.213 -4.59 1 98.88 85 LEU B O 1
ATOM 1850 N N . MET B 1 86 ? 0.281 0.367 -3.225 1 98.88 86 MET B N 1
ATOM 1851 C CA . MET B 1 86 ? -0.53 1.086 -4.203 1 98.88 86 MET B CA 1
ATOM 1852 C C . MET B 1 86 ? 0.192 2.336 -4.695 1 98.88 86 MET B C 1
ATOM 1854 O O . MET B 1 86 ? 0.25 3.344 -3.986 1 98.88 86 MET B O 1
ATOM 1858 N N . LEU B 1 87 ? 0.747 2.26 -5.844 1 98.25 87 LEU B N 1
ATOM 1859 C CA . LEU B 1 87 ? 1.548 3.344 -6.402 1 98.25 87 LEU B CA 1
ATOM 1860 C C . LEU B 1 87 ? 0.733 4.164 -7.395 1 98.25 87 LEU B C 1
ATOM 1862 O O . LEU B 1 87 ? 0.564 5.371 -7.215 1 98.25 87 LEU B O 1
ATOM 1866 N N . MET B 1 88 ? 0.326 3.549 -8.477 1 97.31 88 MET B N 1
ATOM 1867 C CA . MET B 1 88 ? -0.567 4.137 -9.469 1 97.31 88 MET B CA 1
ATOM 1868 C C . MET B 1 88 ? 0.063 5.371 -10.109 1 97.31 88 MET B C 1
ATOM 1870 O O . MET B 1 88 ? -0.614 6.379 -10.32 1 97.31 88 MET B O 1
ATOM 1874 N N . MET B 1 89 ? 1.402 5.273 -10.266 1 97.75 89 MET B N 1
ATOM 1875 C CA . MET B 1 89 ? 2.145 6.359 -10.906 1 97.75 89 MET B CA 1
ATOM 1876 C C . MET B 1 89 ? 1.954 6.336 -12.414 1 97.75 89 MET B C 1
ATOM 1878 O O . MET B 1 89 ? 1.865 7.391 -13.055 1 97.75 89 MET B O 1
ATOM 1882 N N . VAL B 1 90 ? 1.895 5.113 -12.945 1 96.12 90 VAL B N 1
ATOM 1883 C CA . VAL B 1 90 ? 1.8 4.922 -14.383 1 96.12 90 VAL B CA 1
ATOM 1884 C C . VAL B 1 90 ? 0.394 4.453 -14.75 1 96.12 90 VAL B C 1
ATOM 1886 O O . VAL B 1 90 ? -0.288 5.09 -15.562 1 96.12 90 VAL B O 1
ATOM 1889 N N . ASP B 1 91 ? -0.025 3.352 -14.172 1 96.94 91 ASP B N 1
ATOM 1890 C CA . ASP B 1 91 ? -1.339 2.779 -14.445 1 96.94 91 ASP B CA 1
ATOM 1891 C C . ASP B 1 91 ? -2.408 3.404 -13.547 1 96.94 91 ASP B C 1
ATOM 1893 O O . ASP B 1 91 ? -2.281 3.396 -12.328 1 96.94 91 ASP B O 1
ATOM 1897 N N . PRO B 1 92 ? -3.484 3.828 -14.086 1 95.88 92 PRO B N 1
ATOM 1898 C CA . PRO B 1 92 ? -4.406 4.668 -13.312 1 95.88 92 PRO B CA 1
ATOM 1899 C C . PRO B 1 92 ? -5.426 3.852 -12.523 1 95.88 92 PRO B C 1
ATOM 1901 O O . PRO B 1 92 ? -6.004 4.348 -11.555 1 95.88 92 PRO B O 1
ATOM 1904 N N . ASP B 1 93 ? -5.711 2.613 -13.008 1 98.44 93 ASP B N 1
ATOM 1905 C CA . ASP B 1 93 ? -6.703 1.824 -12.289 1 98.44 93 ASP B CA 1
ATOM 1906 C C . ASP B 1 93 ? -6.195 1.445 -10.898 1 98.44 93 ASP B C 1
ATOM 1908 O O . ASP B 1 93 ? -5.008 1.16 -10.719 1 98.44 93 ASP B O 1
ATOM 1912 N N . VAL B 1 94 ? -7.125 1.432 -9.93 1 98.81 94 VAL B N 1
ATOM 1913 C CA . VAL B 1 94 ? -6.742 1.125 -8.555 1 98.81 94 VAL B CA 1
ATOM 1914 C C . VAL B 1 94 ? -6.199 -0.299 -8.477 1 98.81 94 VAL B C 1
ATOM 1916 O O . VAL B 1 94 ? -6.859 -1.248 -8.906 1 98.81 94 VAL B O 1
ATOM 1919 N N . HIS B 1 95 ? -4.961 -0.39 -7.969 1 98.94 95 HIS B N 1
ATOM 1920 C CA . HIS B 1 95 ? -4.359 -1.711 -7.824 1 98.94 95 HIS B CA 1
ATOM 1921 C C . HIS B 1 95 ? -3.246 -1.698 -6.785 1 98.94 95 HIS B C 1
ATOM 1923 O O . HIS B 1 95 ? -2.65 -0.652 -6.52 1 98.94 95 HIS B O 1
ATOM 1929 N N . PHE B 1 96 ? -3.027 -2.898 -6.246 1 98.94 96 PHE B N 1
ATOM 1930 C CA . PHE B 1 96 ? -1.888 -3.141 -5.367 1 98.94 96 PHE B CA 1
ATOM 1931 C C . PHE B 1 96 ? -0.85 -4.016 -6.059 1 98.94 96 PHE B C 1
ATOM 1933 O O . PHE B 1 96 ? -1.199 -4.996 -6.723 1 98.94 96 PHE B O 1
ATOM 1940 N N . HIS B 1 97 ? 0.385 -3.613 -5.941 1 98.88 97 HIS B N 1
ATOM 1941 C CA . HIS B 1 97 ? 1.442 -4.613 -6.012 1 98.88 97 HIS B CA 1
ATOM 1942 C C . HIS B 1 97 ? 1.546 -5.398 -4.707 1 98.88 97 HIS B C 1
ATOM 1944 O O . HIS B 1 97 ? 1.699 -4.805 -3.635 1 98.88 97 HIS B O 1
ATOM 1950 N N . VAL B 1 98 ? 1.425 -6.68 -4.77 1 98.94 98 VAL B N 1
ATOM 1951 C CA . VAL B 1 98 ? 1.529 -7.57 -3.617 1 98.94 98 VAL B CA 1
ATOM 1952 C C . VAL B 1 98 ? 2.852 -8.336 -3.67 1 98.94 98 VAL B C 1
ATOM 1954 O O . VAL B 1 98 ? 3.057 -9.172 -4.547 1 98.94 98 VAL B O 1
ATOM 1957 N N . ILE B 1 99 ? 3.736 -8.055 -2.713 1 98.94 99 ILE B N 1
ATOM 1958 C CA . ILE B 1 99 ? 5.113 -8.531 -2.812 1 98.94 99 ILE B CA 1
ATOM 1959 C C . ILE B 1 99 ? 5.445 -9.406 -1.605 1 98.94 99 ILE B C 1
ATOM 1961 O O . ILE B 1 99 ? 5.727 -8.898 -0.519 1 98.94 99 ILE B O 1
ATOM 1965 N N . PRO B 1 100 ? 5.383 -10.727 -1.77 1 98.88 100 PRO B N 1
ATOM 1966 C CA . PRO B 1 100 ? 5.945 -11.562 -0.708 1 98.88 100 PRO B CA 1
ATOM 1967 C C . PRO B 1 100 ? 7.434 -11.312 -0.481 1 98.88 100 PRO B C 1
ATOM 1969 O O . PRO B 1 100 ? 8.203 -11.203 -1.442 1 98.88 100 PRO B O 1
ATOM 1972 N N . ARG B 1 101 ? 7.816 -11.195 0.747 1 98.88 101 ARG B N 1
ATOM 1973 C CA . ARG B 1 101 ? 9.188 -10.852 1.094 1 98.88 101 ARG B CA 1
ATOM 1974 C C . ARG B 1 101 ? 9.898 -12.023 1.756 1 98.88 101 ARG B C 1
ATOM 1976 O O . ARG B 1 101 ? 9.289 -12.789 2.498 1 98.88 101 ARG B O 1
ATOM 1983 N N . TYR B 1 102 ? 11.211 -12.039 1.507 1 98.88 102 TYR B N 1
ATOM 1984 C CA . TYR B 1 102 ? 11.992 -13.195 1.952 1 98.88 102 TYR B CA 1
ATOM 1985 C C . TYR B 1 102 ? 13.32 -12.758 2.543 1 98.88 102 TYR B C 1
ATOM 1987 O O . TYR B 1 102 ? 14.109 -12.062 1.886 1 98.88 102 TYR B O 1
ATOM 1995 N N . ALA B 1 103 ? 13.594 -13.227 3.713 1 98.62 103 ALA B N 1
ATOM 1996 C CA . ALA B 1 103 ? 14.875 -12.961 4.352 1 98.62 103 ALA B CA 1
ATOM 1997 C C . ALA B 1 103 ? 16 -13.742 3.672 1 98.62 103 ALA B C 1
ATOM 1999 O O . ALA B 1 103 ? 17.141 -13.305 3.652 1 98.62 103 ALA B O 1
ATOM 2000 N N . GLN B 1 104 ? 15.625 -14.883 3.125 1 98.56 104 GLN B N 1
ATOM 2001 C CA . GLN B 1 104 ? 16.578 -15.75 2.436 1 98.56 104 GLN B CA 1
ATOM 2002 C C . GLN B 1 104 ? 16.094 -16.094 1.03 1 98.56 104 GLN B C 1
ATOM 2004 O O . GLN B 1 104 ? 14.891 -16.047 0.756 1 98.56 104 GLN B O 1
ATOM 2009 N N . ALA B 1 105 ? 17.078 -16.453 0.202 1 98.5 105 ALA B N 1
ATOM 2010 C CA . ALA B 1 105 ? 16.75 -16.859 -1.162 1 98.5 105 ALA B CA 1
ATOM 2011 C C . ALA B 1 105 ? 15.766 -18.031 -1.164 1 98.5 105 ALA B C 1
ATOM 2013 O O . ALA B 1 105 ? 15.789 -18.859 -0.259 1 98.5 105 ALA B O 1
ATOM 2014 N N . ARG B 1 106 ? 14.945 -18.078 -2.232 1 98.5 106 ARG B N 1
ATOM 2015 C CA . ARG B 1 106 ? 13.992 -19.172 -2.418 1 98.5 106 ARG B CA 1
ATOM 2016 C C . ARG B 1 106 ? 14.273 -19.922 -3.715 1 98.5 106 ARG B C 1
ATOM 2018 O O . ARG B 1 106 ? 14.711 -19.328 -4.703 1 98.5 106 ARG B O 1
ATOM 2025 N N . GLU B 1 107 ? 14.008 -21.156 -3.672 1 98.19 107 GLU B N 1
ATOM 2026 C CA . GLU B 1 107 ? 14.141 -22 -4.859 1 98.19 107 GLU B CA 1
ATOM 2027 C C . GLU B 1 107 ? 12.781 -22.422 -5.395 1 98.19 107 GLU B C 1
ATOM 2029 O O . GLU B 1 107 ? 11.891 -22.797 -4.621 1 98.19 107 GLU B O 1
ATOM 2034 N N . PHE B 1 108 ? 12.688 -22.281 -6.719 1 98.69 108 PHE B N 1
ATOM 2035 C CA . PHE B 1 108 ? 11.484 -22.766 -7.379 1 98.69 108 PHE B CA 1
ATOM 2036 C C . PHE B 1 108 ? 11.781 -23.219 -8.805 1 98.69 108 PHE B C 1
ATOM 2038 O O . PHE B 1 108 ? 12.359 -22.453 -9.586 1 98.69 108 PHE B O 1
ATOM 2045 N N . ALA B 1 109 ? 11.406 -24.469 -9.094 1 97.38 109 ALA B N 1
ATOM 2046 C CA . ALA B 1 109 ? 11.555 -25.047 -10.422 1 97.38 109 ALA B CA 1
ATOM 2047 C C . ALA B 1 109 ? 12.977 -24.859 -10.953 1 97.38 109 ALA B C 1
ATOM 2049 O O . ALA B 1 109 ? 13.172 -24.438 -12.094 1 97.38 109 ALA B O 1
ATOM 2050 N N . GLY B 1 110 ? 13.945 -25 -10.031 1 97.31 110 GLY B N 1
ATOM 2051 C CA . GLY B 1 110 ? 15.352 -25 -10.414 1 97.31 110 GLY B CA 1
ATOM 2052 C C . GLY B 1 110 ? 15.945 -23.594 -10.484 1 97.31 110 GLY B C 1
ATOM 2053 O O . GLY B 1 110 ? 17.094 -23.438 -10.883 1 97.31 110 GLY B O 1
ATOM 2054 N N . LYS B 1 111 ? 15.25 -22.625 -10.156 1 98 111 LYS B N 1
ATOM 2055 C CA . LYS B 1 111 ? 15.727 -21.25 -10.164 1 98 111 LYS B CA 1
ATOM 2056 C C . LYS B 1 111 ? 15.766 -20.672 -8.75 1 98 111 LYS B C 1
ATOM 2058 O O . LYS B 1 111 ? 14.891 -20.969 -7.934 1 98 111 LYS B O 1
ATOM 2063 N N . THR B 1 112 ? 16.734 -19.812 -8.57 1 98.56 112 THR B N 1
ATOM 2064 C CA . THR B 1 112 ? 16.859 -19.094 -7.305 1 98.56 112 THR B CA 1
ATOM 2065 C C . THR B 1 112 ? 16.266 -17.703 -7.41 1 98.56 112 THR B C 1
ATOM 2067 O O . THR B 1 112 ? 16.562 -16.953 -8.352 1 98.56 112 THR B O 1
ATOM 2070 N N . PHE B 1 113 ? 15.422 -17.359 -6.484 1 98.88 113 PHE B N 1
ATOM 2071 C CA . PHE B 1 113 ? 14.812 -16.047 -6.395 1 98.88 113 PHE B CA 1
ATOM 2072 C C . PHE B 1 113 ? 15.359 -15.273 -5.199 1 98.88 113 PHE B C 1
ATOM 2074 O O . PHE B 1 113 ? 15.406 -15.797 -4.086 1 98.88 113 PHE B O 1
ATOM 2081 N N . LEU B 1 114 ? 15.734 -14.062 -5.449 1 98.75 114 LEU B N 1
ATOM 2082 C CA . LEU B 1 114 ? 16.266 -13.211 -4.395 1 98.75 114 LEU B CA 1
ATOM 2083 C C . LEU B 1 114 ? 15.305 -12.055 -4.094 1 98.75 114 LEU B C 1
ATOM 2085 O O . LEU B 1 114 ? 14.523 -11.656 -4.961 1 98.75 114 LEU B O 1
ATOM 2089 N N . ASP B 1 115 ? 15.273 -11.633 -2.879 1 98.81 115 ASP B N 1
ATOM 2090 C CA . ASP B 1 115 ? 14.656 -10.375 -2.484 1 98.81 115 ASP B CA 1
ATOM 2091 C C . ASP B 1 115 ? 15.703 -9.289 -2.281 1 98.81 115 ASP B C 1
ATOM 2093 O O . ASP B 1 115 ? 16.234 -9.117 -1.178 1 98.81 115 ASP B O 1
ATOM 2097 N N . ALA B 1 116 ? 15.922 -8.5 -3.271 1 98.56 116 ALA B N 1
ATOM 2098 C CA . ALA B 1 116 ? 17.016 -7.523 -3.291 1 98.56 116 ALA B CA 1
ATOM 2099 C C . ALA B 1 116 ? 16.719 -6.355 -2.355 1 98.56 116 ALA B C 1
ATOM 2101 O O . ALA B 1 116 ? 17.625 -5.617 -1.971 1 98.56 116 ALA B O 1
ATOM 2102 N N . GLY B 1 117 ? 15.461 -6.188 -2.014 1 98.19 117 GLY B N 1
ATOM 2103 C CA . GLY B 1 117 ? 15.086 -5.059 -1.175 1 98.19 117 GLY B CA 1
ATOM 2104 C C . GLY B 1 117 ? 15.102 -5.387 0.306 1 98.19 117 GLY B C 1
ATOM 2105 O O . GLY B 1 117 ? 15.008 -4.492 1.147 1 98.19 117 GLY B O 1
ATOM 2106 N N . TRP B 1 118 ? 15.281 -6.629 0.689 1 98.25 118 TRP B N 1
ATOM 2107 C CA . TRP B 1 118 ? 15.234 -7.023 2.092 1 98.25 118 TRP B CA 1
ATOM 2108 C C . TRP B 1 118 ? 16.391 -6.398 2.873 1 98.25 118 TRP B C 1
ATOM 2110 O O . TRP B 1 118 ? 17.531 -6.445 2.436 1 98.25 118 TRP B O 1
ATOM 2120 N N . PRO B 1 119 ? 16.062 -5.867 4.121 1 97.75 119 PRO B N 1
ATOM 2121 C CA . PRO B 1 119 ? 14.781 -5.812 4.828 1 97.75 119 PRO B CA 1
ATOM 2122 C C . PRO B 1 119 ? 14.055 -4.484 4.621 1 97.75 119 PRO B C 1
ATOM 2124 O O . PRO B 1 119 ? 13.141 -4.152 5.387 1 97.75 119 PRO B O 1
ATOM 2127 N N . GLY B 1 120 ? 14.453 -3.756 3.656 1 97.19 120 GLY B N 1
ATOM 2128 C CA . GLY B 1 120 ? 13.828 -2.475 3.385 1 97.19 120 GLY B CA 1
ATOM 2129 C C . GLY B 1 120 ? 12.633 -2.58 2.453 1 97.19 120 GLY B C 1
ATOM 2130 O O . GLY B 1 120 ? 11.883 -3.559 2.504 1 97.19 120 GLY B O 1
ATOM 2131 N N . VAL B 1 121 ? 12.375 -1.527 1.73 1 97.75 121 VAL B N 1
ATOM 2132 C CA . VAL B 1 121 ? 11.273 -1.483 0.778 1 97.75 121 VAL B CA 1
ATOM 2133 C C . VAL B 1 121 ? 11.594 -2.361 -0.428 1 97.75 121 VAL B C 1
ATOM 2135 O O . VAL B 1 121 ? 12.766 -2.586 -0.746 1 97.75 121 VAL B O 1
ATOM 2138 N N . PRO B 1 122 ? 10.539 -2.896 -1.093 1 98.44 122 PRO B N 1
ATOM 2139 C CA . PRO B 1 122 ? 10.836 -3.666 -2.303 1 98.44 122 PRO B CA 1
ATOM 2140 C C . PRO B 1 122 ? 11.664 -2.873 -3.316 1 98.44 122 PRO B C 1
ATOM 2142 O O . PRO B 1 122 ? 11.445 -1.673 -3.492 1 98.44 122 PRO B O 1
ATOM 2145 N N . ASP B 1 123 ? 12.594 -3.557 -3.941 1 98.06 123 ASP B N 1
ATOM 2146 C CA . ASP B 1 123 ? 13.414 -2.934 -4.973 1 98.06 123 ASP B CA 1
ATOM 2147 C C . ASP B 1 123 ? 12.852 -3.215 -6.367 1 98.06 123 ASP B C 1
ATOM 2149 O O . ASP B 1 123 ? 13.133 -4.262 -6.953 1 98.06 123 ASP B O 1
ATOM 2153 N N . PHE B 1 124 ? 12.195 -2.293 -6.953 1 97.75 124 PHE B N 1
ATOM 2154 C CA . PHE B 1 124 ? 11.508 -2.469 -8.227 1 97.75 124 PHE B CA 1
ATOM 2155 C C . PHE B 1 124 ? 12.492 -2.449 -9.383 1 97.75 124 PHE B C 1
ATOM 2157 O O . PHE B 1 124 ? 12.133 -2.766 -10.523 1 97.75 124 PHE B O 1
ATOM 2164 N N . SER B 1 125 ? 13.75 -2.104 -9.117 1 96.19 125 SER B N 1
ATOM 2165 C CA . SER B 1 125 ? 14.758 -2.049 -10.172 1 96.19 125 SER B CA 1
ATOM 2166 C C . SER B 1 125 ? 15.5 -3.375 -10.297 1 96.19 125 SER B C 1
ATOM 2168 O O . SER B 1 125 ? 16.234 -3.598 -11.266 1 96.19 125 SER B O 1
ATOM 2170 N N . ARG B 1 126 ? 15.344 -4.227 -9.414 1 97.56 126 ARG B N 1
ATOM 2171 C CA . ARG B 1 126 ? 15.992 -5.535 -9.414 1 97.56 126 ARG B CA 1
ATOM 2172 C C . ARG B 1 126 ? 14.961 -6.656 -9.492 1 97.56 126 ARG B C 1
ATOM 2174 O O . ARG B 1 126 ? 14.367 -7.023 -8.477 1 97.56 126 ARG B O 1
ATOM 2181 N N . ILE B 1 127 ? 14.898 -7.289 -10.594 1 97.75 127 ILE B N 1
ATOM 2182 C CA . ILE B 1 127 ? 13.898 -8.32 -10.859 1 97.75 127 ILE B CA 1
ATOM 2183 C C . ILE B 1 127 ? 14.586 -9.664 -11.062 1 97.75 127 ILE B C 1
ATOM 2185 O O . ILE B 1 127 ? 15.711 -9.727 -11.562 1 97.75 127 ILE B O 1
ATOM 2189 N N . ASN B 1 128 ? 13.914 -10.719 -10.648 1 98.69 128 ASN B N 1
ATOM 2190 C CA . ASN B 1 128 ? 14.352 -12.07 -10.992 1 98.69 128 ASN B CA 1
ATOM 2191 C C . ASN B 1 128 ? 13.961 -12.438 -12.414 1 98.69 128 ASN B C 1
ATOM 2193 O O . ASN B 1 128 ? 12.797 -12.312 -12.797 1 98.69 128 ASN B O 1
ATOM 2197 N N . GLU B 1 129 ? 14.883 -12.867 -13.203 1 96.94 129 GLU B N 1
ATOM 2198 C CA . GLU B 1 129 ? 14.594 -13.211 -14.594 1 96.94 129 GLU B CA 1
ATOM 2199 C C . GLU B 1 129 ? 13.727 -14.461 -14.695 1 96.94 129 GLU B C 1
ATOM 2201 O O . GLU B 1 129 ? 14.117 -15.531 -14.219 1 96.94 129 GLU B O 1
ATOM 2206 N N . THR B 1 130 ? 12.609 -14.297 -15.234 1 97.88 130 THR B N 1
ATOM 2207 C CA . THR B 1 130 ? 11.727 -15.422 -15.516 1 97.88 130 THR B CA 1
ATOM 2208 C C . THR B 1 130 ? 11.211 -15.359 -16.953 1 97.88 130 THR B C 1
ATOM 2210 O O . THR B 1 130 ? 11.078 -14.273 -17.516 1 97.88 130 THR B O 1
ATOM 2213 N N . ASP B 1 131 ? 10.992 -16.516 -17.547 1 97 131 ASP B N 1
ATOM 2214 C CA . ASP B 1 131 ? 10.344 -16.578 -18.859 1 97 131 ASP B CA 1
ATOM 2215 C C . ASP B 1 131 ? 8.883 -17.016 -18.719 1 97 131 ASP B C 1
ATOM 2217 O O . ASP B 1 131 ? 8.375 -17.156 -17.609 1 97 131 ASP B O 1
ATOM 2221 N N . LYS B 1 132 ? 8.234 -17.125 -19.828 1 97.12 132 LYS B N 1
ATOM 2222 C CA . LYS B 1 132 ? 6.809 -17.453 -19.844 1 97.12 132 LYS B CA 1
ATOM 2223 C C . LYS B 1 132 ? 6.547 -18.797 -19.188 1 97.12 132 LYS B C 1
ATOM 2225 O O . LYS B 1 132 ? 5.547 -18.969 -18.484 1 97.12 132 LYS B O 1
ATOM 2230 N N . GLU B 1 133 ? 7.398 -19.672 -19.438 1 97.69 133 GLU B N 1
ATOM 2231 C CA . GLU B 1 133 ? 7.227 -21 -18.875 1 97.69 133 GLU B CA 1
ATOM 2232 C C . GLU B 1 133 ? 7.34 -20.984 -17.359 1 97.69 133 GLU B C 1
ATOM 2234 O O . GLU B 1 133 ? 6.527 -21.594 -16.672 1 97.69 133 GLU B O 1
ATOM 2239 N N . MET B 1 134 ? 8.367 -20.344 -16.844 1 98.25 134 MET B N 1
ATOM 2240 C CA . MET B 1 134 ? 8.547 -20.219 -15.406 1 98.25 134 MET B CA 1
ATOM 2241 C C . MET B 1 134 ? 7.348 -19.531 -14.766 1 98.25 134 MET B C 1
ATOM 2243 O O . MET B 1 134 ? 6.84 -19.984 -13.734 1 98.25 134 MET B O 1
ATOM 2247 N N . ASN B 1 135 ? 6.875 -18.438 -15.367 1 98.69 135 ASN B N 1
ATOM 2248 C CA . ASN B 1 135 ? 5.711 -17.734 -14.844 1 98.69 135 ASN B CA 1
ATOM 2249 C C . ASN B 1 135 ? 4.477 -18.625 -14.812 1 98.69 135 ASN B C 1
ATOM 2251 O O . ASN B 1 135 ? 3.693 -18.578 -13.867 1 98.69 135 ASN B O 1
ATOM 2255 N N . GLN B 1 136 ? 4.363 -19.422 -15.836 1 98.44 136 GLN B N 1
ATOM 2256 C CA . GLN B 1 136 ? 3.23 -20.328 -15.883 1 98.44 136 GLN B CA 1
ATOM 2257 C C . GLN B 1 136 ? 3.312 -21.359 -14.758 1 98.44 136 GLN B C 1
ATOM 2259 O O . GLN B 1 136 ? 2.293 -21.734 -14.164 1 98.44 136 GLN B O 1
ATOM 2264 N N . GLN B 1 137 ? 4.488 -21.828 -14.469 1 98.62 137 GLN B N 1
ATOM 2265 C CA . GLN B 1 137 ? 4.668 -22.766 -13.367 1 98.62 137 GLN B CA 1
ATOM 2266 C C . GLN B 1 137 ? 4.324 -22.125 -12.031 1 98.62 137 GLN B C 1
ATOM 2268 O O . GLN B 1 137 ? 3.73 -22.766 -11.164 1 98.62 137 GLN B O 1
ATOM 2273 N N . ILE B 1 138 ? 4.734 -20.875 -11.836 1 98.75 138 ILE B N 1
ATOM 2274 C CA . ILE B 1 138 ? 4.41 -20.156 -10.609 1 98.75 138 ILE B CA 1
ATOM 2275 C C . ILE B 1 138 ? 2.896 -20 -10.477 1 98.75 138 ILE B C 1
ATOM 2277 O O . ILE B 1 138 ? 2.328 -20.266 -9.414 1 98.75 138 ILE B O 1
ATOM 2281 N N . ILE B 1 139 ? 2.24 -19.641 -11.586 1 98.56 139 ILE B N 1
ATOM 2282 C CA . ILE B 1 139 ? 0.792 -19.469 -11.602 1 98.56 139 ILE B CA 1
ATOM 2283 C C . ILE B 1 139 ? 0.107 -20.766 -11.219 1 98.56 139 ILE B C 1
ATOM 2285 O O . ILE B 1 139 ? -0.766 -20.797 -10.352 1 98.56 139 ILE B O 1
ATOM 2289 N N . GLU B 1 140 ? 0.511 -21.828 -11.828 1 97.94 140 GLU B N 1
ATOM 2290 C CA . GLU B 1 140 ? -0.114 -23.125 -11.594 1 97.94 140 GLU B CA 1
ATOM 2291 C C . GLU B 1 140 ? 0.084 -23.594 -10.156 1 97.94 140 GLU B C 1
ATOM 2293 O O . GLU B 1 140 ? -0.827 -24.156 -9.539 1 97.94 140 GLU B O 1
ATOM 2298 N N . HIS B 1 141 ? 1.295 -23.359 -9.672 1 98.25 141 HIS B N 1
ATOM 2299 C CA . HIS B 1 141 ? 1.553 -23.734 -8.281 1 98.25 141 HIS B CA 1
ATOM 2300 C C . HIS B 1 141 ? 0.683 -22.922 -7.328 1 98.25 141 HIS B C 1
ATOM 2302 O O . HIS B 1 141 ? 0.112 -23.469 -6.379 1 98.25 141 HIS B O 1
ATOM 2308 N N . LEU B 1 142 ? 0.571 -21.625 -7.543 1 97.94 142 LEU B N 1
ATOM 2309 C CA . LEU B 1 142 ? -0.266 -20.766 -6.719 1 97.94 142 LEU B CA 1
ATOM 2310 C C . LEU B 1 142 ? -1.726 -21.203 -6.781 1 97.94 142 LEU B C 1
ATOM 2312 O O . LEU B 1 142 ? -2.402 -21.266 -5.754 1 97.94 142 LEU B O 1
ATOM 2316 N N . ILE B 1 143 ? -2.213 -21.453 -7.984 1 97.19 143 ILE B N 1
ATOM 2317 C CA . ILE B 1 143 ? -3.602 -21.875 -8.156 1 97.19 143 ILE B CA 1
ATOM 2318 C C . ILE B 1 143 ? -3.852 -23.172 -7.383 1 97.19 143 ILE B C 1
ATOM 2320 O O . ILE B 1 143 ? -4.906 -23.328 -6.77 1 97.19 143 ILE B O 1
ATOM 2324 N N . SER B 1 144 ? -2.893 -24.062 -7.367 1 96.69 144 SER B N 1
ATOM 2325 C CA . SER B 1 144 ? -3.041 -25.312 -6.645 1 96.69 144 SER B CA 1
ATOM 2326 C C . SER B 1 144 ? -3.113 -25.078 -5.137 1 96.69 144 SER B C 1
ATOM 2328 O O . SER B 1 144 ? -3.602 -25.938 -4.395 1 96.69 144 SER B O 1
ATOM 2330 N N . CYS B 1 145 ? -2.6 -23.953 -4.695 1 96.19 145 CYS B N 1
ATOM 2331 C CA . CYS B 1 145 ? -2.59 -23.609 -3.277 1 96.19 145 CYS B CA 1
ATOM 2332 C C . CYS B 1 145 ? -3.756 -22.688 -2.928 1 96.19 145 CYS B C 1
ATOM 2334 O O . CYS B 1 145 ? -3.932 -22.312 -1.766 1 96.19 145 CYS B O 1
ATOM 2336 N N . TRP B 1 146 ? -4.516 -22.281 -3.992 1 90.69 146 TRP B N 1
ATOM 2337 C CA . TRP B 1 146 ? -5.59 -21.312 -3.828 1 90.69 146 TRP B CA 1
ATOM 2338 C C . TRP B 1 146 ? -6.863 -21.984 -3.324 1 90.69 146 TRP B C 1
ATOM 2340 O O . TRP B 1 146 ? -7.27 -23.031 -3.844 1 90.69 146 TRP B O 1
ATOM 2350 N N . GLU B 1 147 ? -7.152 -22.016 -2.092 1 70.44 147 GLU B N 1
ATOM 2351 C CA . GLU B 1 147 ? -8.375 -22.656 -1.604 1 70.44 147 GLU B CA 1
ATOM 2352 C C . GLU B 1 147 ? -9.609 -22.109 -2.309 1 70.44 147 GLU B C 1
ATOM 2354 O O . GLU B 1 147 ? -9.867 -20.906 -2.258 1 70.44 147 GLU B O 1
ATOM 2359 N N . CYS B 1 148 ? -9.938 -22.5 -3.561 1 55.78 148 CYS B N 1
ATOM 2360 C CA . CYS B 1 148 ? -11.156 -22.078 -4.238 1 55.78 148 CYS B CA 1
ATOM 2361 C C . CYS B 1 148 ? -12.398 -22.547 -3.488 1 55.78 148 CYS B C 1
ATOM 2363 O O . CYS B 1 148 ? -13.453 -22.75 -4.09 1 55.78 148 CYS B O 1
ATOM 2365 N N . SER B 1 149 ? -12.516 -22.516 -2.213 1 44.38 149 SER B N 1
ATOM 2366 C CA . SER B 1 149 ? -13.844 -22.953 -1.815 1 44.38 149 SER B CA 1
ATOM 2367 C C . SER B 1 149 ? -14.906 -21.906 -2.139 1 44.38 149 SER B C 1
ATOM 2369 O O . SER B 1 149 ? -14.625 -20.719 -2.123 1 44.38 149 SER B O 1
#

Solvent-accessible surface area (backbone atoms only — not comparable to full-atom values): 16565 Å² total; per-residue (Å²): 124,85,72,80,78,68,53,73,52,45,42,74,48,42,47,75,82,27,56,66,49,76,58,96,44,39,33,36,25,45,34,79,74,24,36,20,75,79,16,26,30,42,34,49,65,64,97,39,68,45,76,42,67,53,50,71,65,45,40,54,47,44,41,54,52,44,38,50,48,53,51,13,46,41,69,58,67,58,53,76,46,66,28,40,36,28,56,60,70,81,48,56,49,36,41,29,41,32,39,40,32,38,94,58,73,44,78,54,98,91,38,79,33,49,42,81,20,61,82,61,65,83,38,89,87,50,62,43,90,71,52,72,67,56,50,49,52,53,49,53,50,36,50,73,37,40,80,78,122,124,85,72,82,78,68,54,73,54,47,41,76,47,42,45,75,82,26,55,67,49,76,58,96,44,39,34,37,26,44,34,78,72,25,38,20,74,78,18,27,32,41,34,48,64,64,96,39,68,45,77,41,68,53,50,71,63,44,39,54,47,45,40,56,52,44,39,51,49,52,51,13,45,40,68,59,66,57,52,76,46,67,28,41,35,28,55,59,71,82,48,55,50,36,40,32,42,34,40,42,31,38,94,58,73,43,80,55,97,91,38,79,32,49,43,82,20,60,81,61,65,83,38,90,87,48,62,42,90,70,52,71,66,55,49,49,51,52,50,52,48,37,48,74,39,39,82,79,120